Protein AF-A0A964Z426-F1 (afdb_monomer)

Nearest PDB structures (foldseek):
  6b5e-assembly1_A  TM=7.666E-01  e=1.751E-12  Mycobacterium tuberculosis H37Rv
  3pkq-assembly3_D  TM=7.538E-01  e=6.179E-13  Salmonella enterica subsp. enterica serovar Typhimurium
  6b5e-assembly2_G  TM=7.676E-01  e=3.437E-12  Mycobacterium tuberculosis H37Rv
  7x8j-assembly2_B  TM=6.490E-01  e=1.605E-13  Arabidopsis thaliana
  5xhw-assembly1_A  TM=7.199E-01  e=6.343E-12  Yersinia pseudotuberculosis

pLDDT: mean 91.58, std 8.34, range [58.75, 98.88]

Structure (mmCIF, N/CA/C/O backbone):
data_AF-A0A964Z426-F1
#
_entry.id   AF-A0A964Z426-F1
#
loop_
_atom_site.group_PDB
_atom_site.id
_atom_site.type_symbol
_atom_site.label_atom_id
_atom_site.label_alt_id
_atom_site.label_comp_id
_atom_site.label_asym_id
_atom_site.label_entity_id
_atom_site.label_seq_id
_atom_site.pdbx_PDB_ins_code
_atom_site.Cartn_x
_atom_site.Cartn_y
_atom_site.Cartn_z
_atom_site.occupancy
_atom_site.B_iso_or_equiv
_atom_site.auth_seq_id
_atom_site.auth_comp_id
_atom_site.auth_asym_id
_atom_site.auth_atom_id
_atom_site.pdbx_PDB_model_num
ATOM 1 N N . MET A 1 1 ? -14.767 14.464 8.144 1.00 96.12 1 MET A N 1
ATOM 2 C CA . MET A 1 1 ? -14.279 13.077 8.302 1.00 96.12 1 MET A CA 1
ATOM 3 C C . MET A 1 1 ? -12.974 13.060 9.081 1.00 96.12 1 MET A C 1
ATOM 5 O O . MET A 1 1 ? -12.079 13.854 8.793 1.00 96.12 1 MET A O 1
ATOM 9 N N . ASN A 1 2 ? -12.879 12.151 10.045 1.00 98.69 2 ASN A N 1
ATOM 10 C CA . ASN A 1 2 ? -11.693 11.886 10.853 1.00 98.69 2 ASN A CA 1
ATOM 11 C C . ASN A 1 2 ? -10.947 10.660 10.309 1.00 98.69 2 ASN A C 1
ATOM 13 O O . ASN A 1 2 ? -11.571 9.722 9.815 1.00 98.69 2 ASN A O 1
ATOM 17 N N . ILE A 1 3 ? -9.618 10.659 10.399 1.00 98.81 3 ILE A N 1
ATOM 18 C CA . ILE A 1 3 ? -8.760 9.570 9.919 1.00 98.81 3 ILE A CA 1
ATOM 19 C C . ILE A 1 3 ? -7.809 9.187 11.046 1.00 98.81 3 ILE A C 1
ATOM 21 O O . ILE A 1 3 ? -6.922 9.960 11.400 1.00 98.81 3 ILE A O 1
ATOM 25 N N . VAL A 1 4 ? -7.982 7.996 11.610 1.00 98.88 4 VAL A N 1
ATOM 26 C CA . VAL A 1 4 ? -7.145 7.487 12.699 1.00 98.88 4 VAL A CA 1
ATOM 27 C C . VAL A 1 4 ? -6.150 6.473 12.151 1.00 98.88 4 VAL A C 1
ATOM 29 O O . VAL A 1 4 ? -6.524 5.532 11.452 1.00 98.88 4 VAL A O 1
ATOM 32 N N . ILE A 1 5 ? -4.874 6.641 12.492 1.00 98.69 5 ILE A N 1
ATOM 33 C CA . ILE A 1 5 ? -3.813 5.705 12.104 1.00 98.69 5 ILE A CA 1
ATOM 34 C C . ILE A 1 5 ? -3.118 5.202 13.370 1.00 98.69 5 ILE A C 1
ATOM 36 O O . ILE A 1 5 ? -2.215 5.873 13.887 1.00 98.69 5 ILE A O 1
ATOM 40 N N . PRO A 1 6 ? -3.541 4.043 13.913 1.00 97.94 6 PRO A N 1
ATOM 41 C CA . PRO A 1 6 ? -2.888 3.454 15.064 1.00 97.94 6 PRO A CA 1
ATOM 42 C C . PRO A 1 6 ? -1.564 2.798 14.664 1.00 97.94 6 PRO A C 1
ATOM 44 O O . PRO A 1 6 ? -1.511 1.910 13.816 1.00 97.94 6 PRO A O 1
ATOM 47 N N . MET A 1 7 ? -0.478 3.226 15.305 1.00 96.56 7 MET A N 1
ATOM 48 C CA . MET A 1 7 ? 0.878 2.722 15.067 1.00 96.56 7 MET A CA 1
ATOM 49 C C . MET A 1 7 ? 1.670 2.512 16.365 1.00 96.56 7 MET A C 1
ATOM 51 O O . MET A 1 7 ? 2.898 2.485 16.345 1.00 96.56 7 MET A O 1
ATOM 55 N N . SER A 1 8 ? 0.974 2.344 17.494 1.00 94.06 8 SER A N 1
ATOM 56 C CA . SER A 1 8 ? 1.583 2.165 18.818 1.00 94.06 8 SER A CA 1
ATOM 57 C C . SER A 1 8 ? 2.061 0.730 19.114 1.00 94.06 8 SER A C 1
ATOM 59 O O . SER A 1 8 ? 2.676 0.463 20.151 1.00 94.06 8 SER A O 1
ATOM 61 N N . GLY A 1 9 ? 1.787 -0.212 18.205 1.00 90.19 9 GLY A N 1
ATOM 62 C CA . GLY A 1 9 ? 2.146 -1.620 18.357 1.00 90.19 9 GLY A CA 1
ATOM 63 C C . GLY A 1 9 ? 3.658 -1.876 18.357 1.00 90.19 9 GLY A C 1
ATOM 64 O O . GLY A 1 9 ? 4.445 -1.144 17.762 1.00 90.19 9 GLY A O 1
ATOM 65 N N . LEU A 1 10 ? 4.071 -2.983 18.980 1.00 86.69 10 LEU A N 1
ATOM 66 C CA . LEU A 1 10 ? 5.485 -3.323 19.198 1.00 86.69 10 LEU A CA 1
ATOM 67 C C . LEU A 1 10 ? 6.288 -3.646 17.927 1.00 86.69 10 LEU A C 1
ATOM 69 O O . LEU A 1 10 ? 7.512 -3.734 18.003 1.00 86.69 10 LEU A O 1
ATOM 73 N N . GLY A 1 11 ? 5.630 -3.890 16.788 1.00 88.12 11 GLY A N 1
ATOM 74 C CA . GLY A 1 11 ? 6.310 -4.305 15.557 1.00 88.12 11 GLY A CA 1
ATOM 75 C C . GLY A 1 11 ? 7.077 -5.624 15.711 1.00 88.12 11 GLY A C 1
ATOM 76 O O . GLY A 1 11 ? 8.139 -5.790 15.120 1.00 88.12 11 GLY A O 1
ATOM 77 N N . SER A 1 12 ? 6.561 -6.561 16.513 1.00 88.00 12 SER A N 1
ATOM 78 C CA . SER A 1 12 ? 7.270 -7.778 16.945 1.00 88.00 12 SER A CA 1
ATOM 79 C C . SER A 1 12 ? 7.865 -8.603 15.802 1.00 88.00 12 SER A C 1
ATOM 81 O O . SER A 1 12 ? 8.963 -9.126 15.940 1.00 88.00 12 SER A O 1
ATOM 83 N N . ARG A 1 13 ? 7.201 -8.671 14.642 1.00 91.00 13 ARG A N 1
ATOM 84 C CA . ARG A 1 13 ? 7.720 -9.374 13.454 1.00 91.00 13 ARG A CA 1
ATOM 85 C C . ARG A 1 13 ? 9.039 -8.786 12.935 1.00 91.00 13 ARG A C 1
ATOM 87 O O . ARG A 1 13 ? 9.887 -9.541 12.480 1.00 91.00 13 ARG A O 1
ATOM 94 N N . PHE A 1 14 ? 9.215 -7.468 13.026 1.00 93.50 14 PHE A N 1
ATOM 95 C CA . PHE A 1 14 ? 10.459 -6.784 12.666 1.00 93.50 14 PHE A CA 1
ATOM 96 C C . PHE A 1 14 ? 11.526 -6.954 13.748 1.00 93.50 14 PHE A C 1
ATOM 98 O O . PHE A 1 14 ? 12.655 -7.317 13.431 1.00 93.50 14 PHE A O 1
ATOM 105 N N . LYS A 1 15 ? 11.150 -6.808 15.025 1.00 91.81 15 LYS A N 1
ATOM 106 C CA . LYS A 1 15 ? 12.066 -7.046 16.154 1.00 91.81 15 LYS A CA 1
ATOM 107 C C . LYS A 1 15 ? 12.634 -8.465 16.154 1.00 91.81 15 LYS A C 1
ATOM 109 O O . LYS A 1 15 ? 13.835 -8.650 16.294 1.00 91.81 15 LYS A O 1
ATOM 114 N N . ASN A 1 16 ? 11.789 -9.467 15.909 1.00 91.81 16 ASN A N 1
ATOM 115 C CA . ASN A 1 16 ? 12.206 -10.869 15.815 1.00 91.81 16 ASN A CA 1
ATOM 116 C C . ASN A 1 16 ? 13.163 -11.132 14.639 1.00 91.81 16 ASN A C 1
ATOM 118 O O . ASN A 1 16 ? 13.892 -12.117 14.663 1.00 91.81 16 ASN A O 1
ATOM 122 N N . ALA A 1 17 ? 13.166 -10.262 13.626 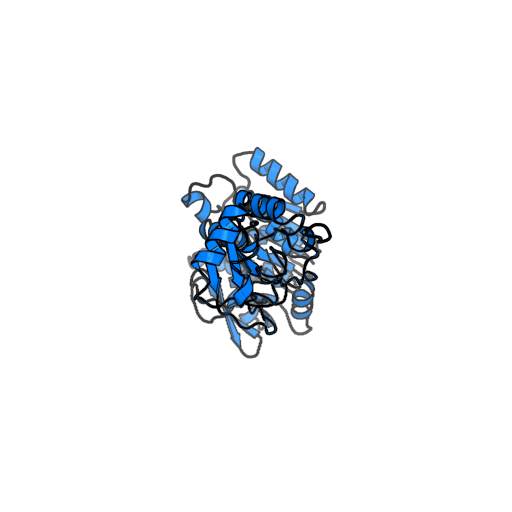1.00 91.69 17 ALA A N 1
ATOM 123 C CA . ALA A 1 17 ? 14.106 -10.290 12.509 1.00 91.69 17 ALA A CA 1
ATOM 124 C C . ALA A 1 17 ? 15.359 -9.419 12.749 1.00 91.69 17 ALA A C 1
ATOM 126 O O . ALA A 1 17 ? 16.150 -9.228 11.830 1.00 91.69 17 ALA A O 1
ATOM 127 N N . GLY A 1 18 ? 15.548 -8.883 13.962 1.00 93.06 18 GLY A N 1
ATOM 128 C CA . GLY A 1 18 ? 16.704 -8.060 14.336 1.00 93.06 18 GLY A CA 1
ATOM 129 C C . GLY A 1 18 ? 16.597 -6.582 13.948 1.00 93.06 18 GLY A C 1
ATOM 130 O O . GLY A 1 18 ? 17.601 -5.872 13.964 1.00 93.06 18 GLY A O 1
ATOM 131 N N . VAL A 1 19 ? 15.406 -6.098 13.580 1.00 92.88 19 VAL A N 1
ATOM 132 C CA . VAL A 1 19 ? 15.187 -4.684 13.245 1.00 92.88 19 VAL A CA 1
ATOM 133 C C . VAL A 1 19 ? 14.792 -3.907 14.502 1.00 92.88 19 VAL A C 1
ATOM 135 O O . VAL A 1 19 ? 13.664 -4.014 14.983 1.00 92.88 19 VAL A O 1
ATOM 138 N N . GLU A 1 20 ? 15.717 -3.086 15.001 1.00 92.06 20 GLU A N 1
ATOM 139 C CA . GLU A 1 20 ? 15.516 -2.225 16.183 1.00 92.06 20 GLU A CA 1
ATOM 140 C C . GLU A 1 20 ? 14.739 -0.936 15.876 1.00 92.06 20 GLU A C 1
ATOM 142 O O . GLU A 1 20 ? 14.164 -0.304 16.763 1.00 92.06 20 GLU A O 1
ATOM 147 N N . THR A 1 21 ? 14.714 -0.528 14.604 1.00 94.88 21 THR A N 1
ATOM 148 C CA . THR A 1 21 ? 14.015 0.690 14.184 1.00 94.88 21 THR A CA 1
ATOM 149 C C . THR A 1 21 ? 12.506 0.508 14.350 1.00 94.88 21 THR A C 1
ATOM 151 O O . THR A 1 21 ? 11.958 -0.489 13.867 1.00 94.88 21 THR A O 1
ATOM 154 N N . PRO A 1 22 ? 11.798 1.461 14.985 1.00 95.81 22 PRO A N 1
ATOM 155 C CA . PRO A 1 22 ? 10.352 1.411 15.078 1.00 95.81 22 PRO A CA 1
ATOM 156 C C . PRO A 1 22 ? 9.692 1.246 13.718 1.00 95.81 22 PRO A C 1
ATOM 158 O O . PRO A 1 22 ? 10.025 1.961 12.777 1.00 95.81 22 PRO A O 1
ATOM 161 N N . LYS A 1 23 ? 8.703 0.355 13.635 1.00 96.19 23 LYS A N 1
ATOM 162 C CA . LYS A 1 23 ? 7.994 0.025 12.393 1.00 96.19 23 LYS A CA 1
ATOM 163 C C . LYS A 1 23 ? 7.607 1.239 11.527 1.00 96.19 23 LYS A C 1
ATOM 165 O O . LYS A 1 23 ? 7.978 1.229 10.358 1.00 96.19 23 LYS A O 1
ATOM 170 N N . PRO A 1 24 ? 6.934 2.296 12.033 1.00 97.56 24 PRO A N 1
ATOM 171 C CA . PRO A 1 24 ? 6.578 3.441 11.187 1.00 97.56 24 PRO A CA 1
ATOM 172 C C . PRO A 1 24 ? 7.794 4.175 10.592 1.00 97.56 24 PRO A C 1
ATOM 174 O O . PRO A 1 24 ? 7.644 4.838 9.572 1.00 97.56 24 PRO A O 1
ATOM 177 N N . LEU A 1 25 ? 8.981 4.036 11.197 1.00 97.69 25 LEU A N 1
ATOM 178 C CA . LEU A 1 25 ? 10.256 4.629 10.778 1.00 97.69 25 LEU A CA 1
ATOM 179 C C . LEU A 1 25 ? 11.152 3.667 9.978 1.00 97.69 25 LEU A C 1
ATOM 181 O O . LEU A 1 25 ? 12.298 4.010 9.683 1.00 97.69 25 LEU A O 1
ATOM 185 N N . ILE A 1 26 ? 10.678 2.472 9.620 1.00 97.00 26 ILE A N 1
ATOM 186 C CA . ILE A 1 26 ? 11.414 1.603 8.695 1.00 97.00 26 ILE A CA 1
ATOM 187 C C . ILE A 1 26 ? 11.389 2.251 7.309 1.00 97.00 26 ILE A C 1
ATOM 189 O O . ILE A 1 26 ? 10.330 2.647 6.821 1.00 97.00 26 ILE A O 1
ATOM 193 N N . MET A 1 27 ? 12.564 2.372 6.694 1.00 95.50 27 MET A N 1
ATOM 194 C CA . MET A 1 27 ? 12.739 2.986 5.382 1.00 95.50 27 MET A CA 1
ATOM 195 C C . MET A 1 27 ? 12.673 1.926 4.282 1.00 95.50 27 MET A C 1
ATOM 197 O O . MET A 1 27 ? 13.400 0.934 4.323 1.00 95.50 27 MET A O 1
ATOM 201 N N . VAL A 1 28 ? 11.812 2.150 3.295 1.00 92.94 28 VAL A N 1
ATOM 202 C CA . VAL A 1 28 ? 11.614 1.295 2.123 1.00 92.94 28 VAL A CA 1
ATOM 203 C C . VAL A 1 28 ? 11.480 2.204 0.910 1.00 92.94 28 VAL A C 1
ATOM 205 O O . VAL A 1 28 ? 10.646 3.103 0.922 1.00 92.94 28 VAL A O 1
ATOM 208 N N . ASP A 1 29 ? 12.283 1.982 -0.133 1.00 89.56 29 ASP A N 1
ATOM 209 C CA . ASP A 1 29 ? 12.199 2.764 -1.379 1.00 89.56 29 ASP A CA 1
ATOM 210 C C . ASP A 1 29 ? 12.235 4.290 -1.128 1.00 89.56 29 ASP A C 1
ATOM 212 O O . ASP A 1 29 ? 11.354 5.052 -1.524 1.00 89.56 29 ASP A O 1
ATOM 216 N N . ASN A 1 30 ? 13.248 4.716 -0.360 1.00 92.31 30 ASN A N 1
ATOM 217 C CA . ASN A 1 30 ? 13.512 6.106 0.042 1.00 92.31 30 ASN A CA 1
ATOM 218 C C . ASN A 1 30 ? 12.394 6.810 0.835 1.00 92.31 30 ASN A C 1
ATOM 220 O O . ASN A 1 30 ? 12.427 8.031 0.981 1.00 92.31 30 ASN A O 1
ATOM 224 N N . GLN A 1 31 ? 11.424 6.069 1.372 1.00 95.69 31 GLN A N 1
ATOM 225 C CA . GLN A 1 31 ? 10.337 6.612 2.188 1.00 95.69 31 GLN A CA 1
ATOM 226 C C . GLN A 1 31 ? 10.106 5.755 3.432 1.00 95.69 31 GLN A C 1
ATOM 228 O O . GLN A 1 31 ? 10.331 4.544 3.429 1.00 95.69 31 GLN A O 1
ATOM 233 N N . TYR A 1 32 ? 9.650 6.369 4.51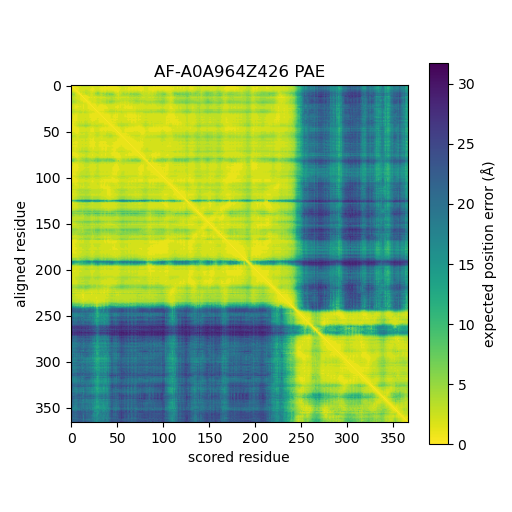8 1.00 97.94 32 TYR A N 1
ATOM 234 C CA . TYR A 1 32 ? 9.251 5.638 5.719 1.00 97.94 32 TYR A CA 1
ATOM 235 C C . TYR A 1 32 ? 7.913 4.908 5.504 1.00 97.94 32 TYR A C 1
ATOM 237 O O . TYR A 1 32 ? 7.059 5.381 4.753 1.00 97.94 32 TYR A O 1
ATOM 245 N N . LEU A 1 33 ? 7.677 3.780 6.186 1.00 97.69 33 LEU A N 1
ATOM 246 C CA . LEU A 1 33 ? 6.411 3.026 6.065 1.00 97.69 33 LEU A CA 1
ATOM 247 C C . LEU A 1 33 ? 5.164 3.893 6.308 1.00 97.69 33 LEU A C 1
ATOM 249 O O . LEU A 1 33 ? 4.163 3.765 5.595 1.00 97.69 33 LEU A O 1
ATOM 253 N N . ILE A 1 34 ? 5.238 4.817 7.273 1.00 98.19 34 ILE A N 1
ATOM 254 C CA . ILE A 1 34 ? 4.131 5.740 7.533 1.00 98.19 34 ILE A CA 1
ATOM 255 C C . ILE A 1 34 ? 3.883 6.701 6.365 1.00 98.19 34 ILE A C 1
ATOM 257 O O . ILE A 1 34 ? 2.733 7.018 6.068 1.00 98.19 34 ILE A O 1
ATOM 261 N N . GLU A 1 35 ? 4.932 7.131 5.664 1.00 98.31 35 GLU A N 1
ATOM 262 C CA . GLU A 1 35 ? 4.783 7.988 4.490 1.00 98.31 35 GLU A CA 1
ATOM 263 C C . GLU A 1 35 ? 4.090 7.247 3.351 1.00 98.31 35 GLU A C 1
ATOM 265 O O . GLU A 1 35 ? 3.157 7.800 2.773 1.00 98.31 35 GLU A O 1
ATOM 270 N N . HIS A 1 36 ? 4.488 5.997 3.075 1.00 97.50 36 HIS A N 1
ATOM 271 C CA . HIS A 1 36 ? 3.810 5.145 2.086 1.00 97.50 36 HIS A CA 1
ATOM 272 C C . HIS A 1 36 ? 2.314 5.055 2.378 1.00 97.50 36 HIS A C 1
ATOM 274 O O . HIS A 1 36 ? 1.492 5.299 1.495 1.00 97.50 36 HIS A O 1
ATOM 280 N N . SER A 1 37 ? 1.955 4.791 3.634 1.0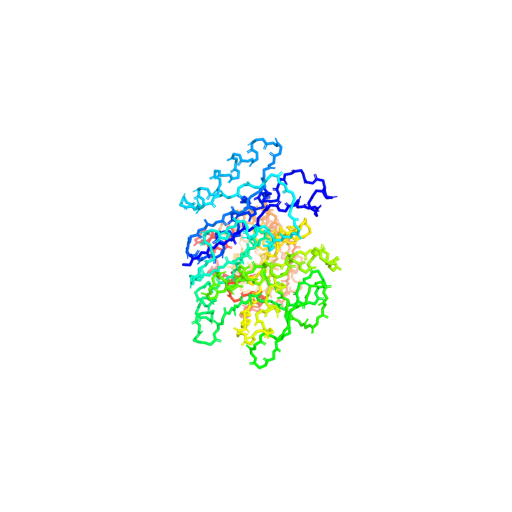0 97.31 37 SER A N 1
ATOM 281 C CA . SER A 1 37 ? 0.558 4.608 4.040 1.00 97.31 37 SER A CA 1
ATOM 282 C C . SER A 1 37 ? -0.258 5.896 3.943 1.00 97.31 37 SER A C 1
ATOM 284 O O . SER A 1 37 ? -1.357 5.889 3.394 1.00 97.31 37 SER A O 1
ATOM 286 N N . VAL A 1 38 ? 0.273 7.022 4.432 1.00 98.06 38 VAL A N 1
ATOM 287 C CA . VAL A 1 38 ? -0.448 8.306 4.421 1.00 98.06 38 VAL A CA 1
ATOM 288 C C . VAL A 1 38 ? -0.566 8.874 3.009 1.00 98.06 38 VAL A C 1
ATOM 290 O O . VAL A 1 38 ? -1.648 9.323 2.633 1.00 98.06 38 VAL A O 1
ATOM 293 N N . LYS A 1 39 ? 0.516 8.848 2.219 1.00 97.38 39 LYS A N 1
ATOM 294 C CA . LYS A 1 39 ? 0.520 9.394 0.852 1.00 97.38 39 LYS A CA 1
ATOM 295 C C . LYS A 1 39 ? -0.373 8.575 -0.078 1.00 97.38 39 LYS A C 1
ATOM 297 O O . LYS A 1 39 ? -1.087 9.156 -0.888 1.00 97.38 39 LYS A O 1
ATOM 302 N N . SER A 1 40 ? -0.369 7.248 0.058 1.00 97.25 40 SER A N 1
ATOM 303 C CA . SER A 1 40 ? -1.168 6.369 -0.805 1.00 97.25 40 SER A CA 1
ATOM 304 C C . SER A 1 40 ? -2.645 6.274 -0.430 1.00 97.25 40 SER A C 1
ATOM 306 O O . SER A 1 40 ? -3.453 5.867 -1.262 1.00 97.25 40 SER A O 1
ATOM 308 N N . LEU A 1 41 ? -3.026 6.690 0.785 1.00 97.94 41 LEU A N 1
ATOM 309 C CA . LEU A 1 41 ? -4.433 6.737 1.176 1.00 97.94 41 LEU A CA 1
ATOM 310 C C . LEU A 1 41 ? -5.243 7.647 0.245 1.00 97.94 41 LEU A C 1
ATOM 312 O O . LEU A 1 41 ? -6.343 7.271 -0.134 1.00 97.94 41 LEU A O 1
ATOM 316 N N . GLY A 1 42 ? -4.702 8.809 -0.142 1.00 96.81 42 GLY A N 1
ATOM 317 C CA . GLY A 1 42 ? -5.352 9.712 -1.101 1.00 96.81 42 GLY A CA 1
ATOM 318 C C . GLY A 1 42 ? -6.664 10.336 -0.608 1.00 96.81 42 GLY A C 1
ATOM 319 O O . GLY A 1 42 ? -7.503 10.708 -1.421 1.00 96.81 42 GLY A O 1
ATOM 320 N N . ILE A 1 43 ? -6.862 10.428 0.711 1.00 97.19 43 ILE A N 1
ATOM 321 C CA . ILE A 1 43 ? -8.085 10.955 1.329 1.00 97.19 43 ILE A CA 1
ATOM 322 C C . ILE A 1 43 ? -7.734 12.129 2.237 1.00 97.19 43 ILE A C 1
ATOM 324 O O . ILE A 1 43 ? -6.875 12.009 3.107 1.00 97.19 43 ILE A O 1
ATOM 328 N N . ASP A 1 44 ? -8.439 13.245 2.086 1.00 95.81 44 ASP A N 1
ATOM 329 C CA . ASP A 1 44 ? -8.320 14.382 2.995 1.00 95.81 44 ASP A CA 1
ATOM 330 C C . ASP A 1 44 ? -9.281 14.276 4.184 1.00 95.81 44 ASP A C 1
ATOM 332 O O . ASP A 1 44 ? -10.401 13.767 4.086 1.00 95.81 44 ASP A O 1
ATOM 336 N N . GLY A 1 45 ? -8.834 14.768 5.337 1.00 96.94 45 GLY A N 1
ATOM 337 C CA . GLY A 1 45 ? -9.588 14.722 6.583 1.00 96.94 45 GLY A CA 1
ATOM 338 C C . GLY A 1 45 ? -8.745 15.144 7.780 1.00 96.94 45 GLY A C 1
ATOM 339 O O . GLY A 1 45 ? -7.589 15.547 7.637 1.00 96.94 45 GLY A O 1
ATOM 340 N N . ASN A 1 46 ? -9.323 15.024 8.973 1.00 98.31 46 ASN A N 1
ATOM 341 C CA . ASN A 1 46 ? -8.629 15.317 10.224 1.00 98.31 46 ASN A CA 1
ATOM 342 C C . ASN A 1 46 ? -7.804 14.097 10.645 1.00 98.31 46 ASN A C 1
ATOM 344 O O . ASN A 1 46 ? -8.361 13.103 11.113 1.00 98.31 46 ASN A O 1
ATOM 348 N N . TYR A 1 47 ? -6.487 14.160 10.458 1.00 98.81 47 TYR A N 1
ATOM 349 C CA . TYR A 1 47 ? -5.592 13.051 10.788 1.00 98.81 47 TYR A CA 1
ATOM 350 C C . TYR A 1 47 ? -5.272 13.005 12.280 1.00 98.81 47 TYR A C 1
ATOM 352 O O . TYR A 1 47 ? -4.843 13.999 12.867 1.00 98.81 47 TYR A O 1
ATOM 360 N N . ILE A 1 48 ? -5.436 11.824 12.868 1.00 98.88 48 ILE A N 1
ATOM 361 C CA . ILE A 1 48 ? -5.147 11.524 14.266 1.00 98.88 48 ILE A CA 1
ATOM 362 C C . ILE A 1 48 ? -4.222 10.306 14.304 1.00 98.88 48 ILE A C 1
ATOM 364 O O . ILE A 1 48 ? -4.606 9.184 13.965 1.00 98.88 48 ILE A O 1
ATOM 368 N N . PHE A 1 49 ? -2.980 10.519 14.712 1.00 98.88 49 PHE A N 1
ATOM 369 C CA . PHE A 1 49 ? -1.970 9.475 14.811 1.00 98.88 49 PHE A CA 1
ATOM 370 C C . PHE A 1 49 ? -1.892 8.962 16.247 1.00 98.88 49 PHE A C 1
ATOM 372 O O . PHE A 1 49 ? -1.691 9.752 17.169 1.00 98.88 49 PHE A O 1
ATOM 379 N N . ILE A 1 50 ? -2.021 7.646 16.441 1.00 98.69 50 ILE A N 1
ATOM 380 C CA . ILE A 1 50 ? -1.786 7.022 17.751 1.00 98.69 50 ILE A CA 1
ATOM 381 C C . ILE A 1 50 ? -0.386 6.425 17.744 1.00 98.69 50 ILE A C 1
ATOM 383 O O . ILE A 1 50 ? -0.160 5.365 17.152 1.00 98.69 50 ILE A O 1
ATOM 387 N N . THR A 1 51 ? 0.564 7.123 18.357 1.00 98.06 51 THR A N 1
ATOM 388 C CA . THR A 1 51 ? 1.981 6.749 18.357 1.00 98.06 51 THR A CA 1
ATOM 389 C C . THR A 1 51 ? 2.370 6.065 19.662 1.00 98.06 51 THR A C 1
ATOM 391 O O . THR A 1 51 ? 1.657 6.125 20.663 1.00 98.06 51 THR A O 1
ATOM 394 N N . ARG A 1 52 ? 3.504 5.363 19.647 1.00 96.44 52 ARG A N 1
ATOM 395 C CA . ARG A 1 52 ? 4.141 4.841 20.858 1.00 96.44 52 ARG A CA 1
ATOM 396 C C . ARG A 1 52 ? 5.263 5.779 21.274 1.00 96.44 52 ARG A C 1
ATOM 398 O O . ARG A 1 52 ? 6.048 6.199 20.427 1.00 96.44 52 ARG A O 1
ATOM 405 N N . LYS A 1 53 ? 5.397 6.004 22.575 1.00 96.88 53 LYS A N 1
ATOM 406 C CA . LYS A 1 53 ? 6.580 6.594 23.185 1.00 96.88 53 LYS A CA 1
ATOM 407 C C . LYS A 1 53 ? 7.704 5.562 23.198 1.00 96.88 53 LYS A C 1
ATOM 409 O O . LYS A 1 53 ? 7.633 4.559 23.908 1.00 96.88 53 LYS A O 1
ATOM 414 N N . TYR A 1 54 ? 8.730 5.796 22.396 1.00 95.25 54 TYR A N 1
ATOM 415 C CA . TYR A 1 54 ? 9.943 4.984 22.378 1.00 95.25 54 TYR A CA 1
ATOM 416 C C . TYR A 1 54 ? 10.933 5.476 23.433 1.00 95.25 54 TYR A C 1
ATOM 418 O O . TYR A 1 54 ? 10.997 6.674 23.715 1.00 95.25 54 TYR A O 1
ATOM 426 N N . ASP A 1 55 ? 11.754 4.570 23.965 1.00 94.38 55 ASP A N 1
ATOM 427 C CA . ASP A 1 55 ? 12.813 4.936 24.913 1.00 94.38 55 ASP A CA 1
ATOM 428 C C . ASP A 1 55 ? 13.850 5.866 24.273 1.00 94.38 55 ASP A C 1
ATOM 430 O O . ASP A 1 55 ? 14.378 6.754 24.936 1.00 94.38 55 ASP A O 1
ATOM 434 N N . ASN A 1 56 ? 14.108 5.698 22.970 1.00 95.38 56 ASN A N 1
ATOM 435 C CA . ASN A 1 56 ? 14.971 6.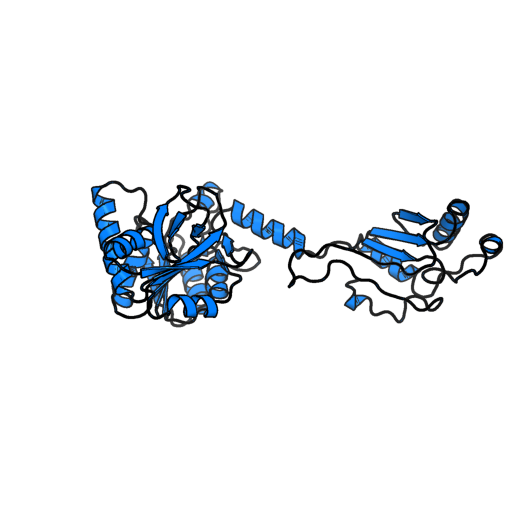587 22.202 1.00 95.38 56 ASN A CA 1
ATOM 436 C C . ASN A 1 56 ? 14.224 7.891 21.835 1.00 95.38 56 ASN A C 1
ATOM 438 O O . ASN A 1 56 ? 13.321 7.854 20.988 1.00 95.38 56 ASN A O 1
ATOM 442 N N . PRO A 1 57 ? 14.622 9.058 22.384 1.00 95.88 57 PRO A N 1
ATOM 443 C CA . PRO A 1 57 ? 13.973 10.336 22.094 1.00 95.88 57 PRO A CA 1
ATOM 444 C C . PRO A 1 57 ? 14.086 10.764 20.628 1.00 95.88 57 PRO A C 1
ATOM 446 O O . PRO A 1 57 ? 13.206 11.463 20.128 1.00 95.88 57 PRO A O 1
ATOM 449 N N . GLU A 1 58 ? 15.135 10.339 19.919 1.00 97.19 58 GLU A N 1
ATOM 450 C CA . GLU A 1 58 ? 15.324 10.676 18.508 1.00 97.19 58 GLU A CA 1
ATOM 451 C C . GLU A 1 58 ? 14.231 10.055 17.632 1.00 97.19 58 GLU A C 1
ATOM 453 O O . GLU A 1 58 ? 13.718 10.718 16.732 1.00 97.19 58 GLU A O 1
ATOM 458 N N . TYR A 1 59 ? 13.814 8.818 17.926 1.00 97.19 59 TYR A N 1
ATOM 459 C CA . TYR A 1 59 ? 12.708 8.180 17.212 1.00 97.19 59 TYR A CA 1
ATOM 460 C C . TYR A 1 59 ? 11.389 8.914 17.433 1.00 97.19 59 TYR A C 1
ATOM 462 O O . TYR A 1 59 ? 10.653 9.119 16.470 1.00 97.19 59 TYR A O 1
ATOM 470 N N . ASN A 1 60 ? 11.121 9.369 18.660 1.00 97.56 60 ASN A N 1
ATOM 471 C CA . ASN A 1 60 ? 9.930 10.170 18.949 1.00 97.56 60 ASN A CA 1
ATOM 472 C C . ASN A 1 60 ? 9.951 11.479 18.146 1.00 97.56 60 ASN A C 1
ATOM 474 O O . ASN A 1 60 ? 9.038 11.743 17.371 1.00 97.56 60 ASN A O 1
ATOM 478 N N . ASN A 1 61 ? 11.039 12.252 18.246 1.00 98.06 61 ASN A N 1
ATOM 479 C CA . ASN A 1 61 ? 11.169 13.541 17.560 1.00 98.06 61 ASN A CA 1
ATOM 480 C C . ASN A 1 61 ? 11.081 13.402 16.034 1.00 98.06 61 ASN A C 1
ATOM 482 O O . ASN A 1 61 ? 10.433 14.211 15.363 1.00 98.06 61 ASN A O 1
ATOM 486 N N . ARG A 1 62 ? 11.728 12.371 15.476 1.00 98.38 62 ARG A N 1
ATOM 487 C CA . ARG A 1 62 ? 11.713 12.088 14.039 1.00 98.38 62 ARG A CA 1
ATOM 488 C C . ARG A 1 62 ? 10.313 11.713 13.567 1.00 98.38 62 ARG A C 1
ATOM 490 O O . ARG A 1 62 ? 9.862 12.267 12.568 1.00 98.38 62 ARG A O 1
ATOM 497 N N . LEU A 1 63 ? 9.625 10.822 14.285 1.00 98.44 63 LEU A N 1
ATOM 498 C CA . LEU A 1 63 ? 8.259 10.430 13.948 1.00 98.44 63 LEU A CA 1
ATOM 499 C C . LEU A 1 63 ? 7.326 11.643 13.979 1.00 98.44 63 LEU A C 1
ATOM 501 O O . LEU A 1 63 ? 6.708 11.930 12.958 1.00 98.44 63 LEU A O 1
ATOM 505 N N . SER A 1 64 ? 7.301 12.415 15.068 1.00 98.44 64 SER A N 1
ATOM 506 C CA . SER A 1 64 ? 6.471 13.625 15.169 1.00 98.44 64 SER A CA 1
ATOM 507 C C . SER A 1 64 ? 6.749 14.623 14.037 1.00 98.44 64 SER A C 1
ATOM 509 O O . SER A 1 64 ? 5.818 15.180 13.454 1.00 98.44 64 SER A O 1
ATOM 511 N N . SER A 1 65 ? 8.020 14.807 13.661 1.00 98.50 65 SER A N 1
ATOM 512 C CA . SER A 1 65 ? 8.409 15.698 12.556 1.00 98.50 65 SER A CA 1
ATOM 513 C C . SER A 1 65 ? 7.889 15.207 11.201 1.00 98.50 65 SER A C 1
ATOM 515 O O . SER A 1 65 ? 7.364 16.000 10.415 1.00 98.50 65 SER A O 1
ATOM 517 N N . ILE A 1 66 ? 7.989 13.901 10.929 1.00 98.50 66 ILE A N 1
ATOM 518 C CA . ILE A 1 66 ? 7.451 13.282 9.708 1.00 98.50 66 ILE A CA 1
ATOM 519 C C . ILE A 1 66 ? 5.930 13.440 9.665 1.00 98.50 66 ILE A C 1
ATOM 521 O O . ILE A 1 66 ? 5.393 13.885 8.654 1.00 98.50 66 ILE A O 1
ATOM 525 N N . LEU A 1 67 ? 5.232 13.137 10.763 1.00 98.62 67 LEU A N 1
ATOM 526 C CA . LEU A 1 67 ? 3.773 13.241 10.843 1.00 98.62 67 LEU A CA 1
ATOM 527 C C . LEU A 1 67 ? 3.290 14.676 10.591 1.00 98.62 67 LEU A C 1
ATOM 529 O O . LEU A 1 67 ? 2.358 14.881 9.812 1.00 98.62 67 LEU A O 1
ATOM 533 N N . LYS A 1 68 ? 3.968 15.674 11.170 1.00 98.31 68 LYS A N 1
ATOM 534 C CA . LYS A 1 68 ? 3.678 17.095 10.928 1.00 98.31 68 LYS A CA 1
ATOM 535 C C . LYS A 1 68 ? 4.004 17.540 9.507 1.00 98.31 68 LYS A C 1
ATOM 537 O O . LYS A 1 68 ? 3.281 18.362 8.959 1.00 98.31 68 LYS A O 1
ATOM 542 N N . THR A 1 69 ? 5.037 16.977 8.890 1.00 98.31 69 THR A N 1
ATOM 543 C CA . THR A 1 69 ? 5.348 17.240 7.477 1.00 98.31 69 THR A CA 1
ATOM 544 C C . THR A 1 69 ? 4.274 16.657 6.557 1.00 98.31 69 THR A C 1
ATOM 546 O O . THR A 1 69 ? 3.847 17.316 5.614 1.00 98.31 69 THR A O 1
ATOM 549 N N . LEU A 1 70 ? 3.802 15.439 6.843 1.00 97.81 70 LEU A N 1
ATOM 550 C CA . LEU A 1 70 ? 2.753 14.774 6.067 1.00 97.81 70 LEU A CA 1
ATOM 551 C C . LEU A 1 70 ? 1.399 15.478 6.203 1.00 97.81 70 LEU A C 1
ATOM 553 O O . LEU A 1 70 ? 0.680 15.628 5.214 1.00 97.81 70 LEU A O 1
ATOM 557 N N . LYS A 1 71 ? 1.029 15.861 7.430 1.00 98.12 71 LYS A N 1
ATOM 558 C CA . LYS A 1 71 ? -0.251 16.493 7.772 1.00 98.12 71 LYS A CA 1
ATOM 559 C C . LYS A 1 71 ? -0.025 17.536 8.885 1.00 98.12 71 LYS A C 1
ATOM 561 O O . LYS A 1 71 ? -0.067 17.176 10.066 1.00 98.12 71 LYS A O 1
ATOM 566 N N . PRO A 1 72 ? 0.199 18.821 8.544 1.00 97.75 72 PRO A N 1
ATOM 567 C CA . PRO A 1 72 ? 0.536 19.877 9.512 1.00 97.75 72 PRO A CA 1
ATOM 568 C C . PRO A 1 72 ? -0.465 20.030 10.664 1.00 97.75 72 PRO A C 1
ATOM 570 O O . PRO A 1 72 ? -0.067 20.118 11.831 1.00 97.75 72 PRO A O 1
ATOM 573 N N . ASP A 1 73 ? -1.759 19.939 10.355 1.00 97.50 73 ASP A N 1
ATOM 574 C CA . ASP A 1 73 ? -2.856 20.105 11.319 1.00 97.50 73 ASP A CA 1
ATOM 575 C C . ASP A 1 73 ? -3.247 18.802 12.036 1.00 97.50 73 ASP A C 1
ATOM 577 O O . ASP A 1 73 ? -4.258 18.742 12.732 1.00 97.50 73 ASP A O 1
ATOM 581 N N . SER A 1 74 ? -2.451 17.739 11.882 1.00 98.38 74 SER A N 1
ATOM 582 C CA . SER A 1 74 ? -2.725 16.461 12.540 1.00 98.38 74 SER A CA 1
ATOM 583 C C . SER A 1 74 ? -2.605 16.530 14.061 1.00 98.38 74 SER A C 1
ATOM 585 O O . SER A 1 74 ? -1.834 17.317 14.629 1.00 98.38 74 SER A O 1
ATOM 587 N N . ILE A 1 75 ? -3.345 15.643 14.718 1.00 98.75 75 ILE A N 1
ATOM 588 C CA . ILE A 1 75 ? -3.259 15.375 16.150 1.00 98.75 75 ILE A CA 1
ATOM 589 C C . ILE A 1 75 ? -2.367 14.149 16.348 1.00 98.75 75 ILE A C 1
ATOM 591 O O . ILE A 1 75 ? -2.546 13.131 15.683 1.00 98.75 75 ILE A O 1
ATOM 595 N N . GLU A 1 76 ? -1.424 14.229 17.283 1.00 98.56 76 GLU A N 1
ATOM 596 C CA . GLU A 1 76 ? -0.620 13.088 17.719 1.00 98.56 76 GLU A CA 1
ATOM 597 C C . GLU A 1 76 ? -0.977 12.741 19.168 1.00 98.56 76 GLU A C 1
ATOM 599 O O . GLU A 1 76 ? -0.852 13.578 20.063 1.00 98.56 76 GLU A O 1
ATOM 604 N N . ILE A 1 77 ? -1.410 11.502 19.398 1.00 98.56 77 ILE A N 1
ATOM 605 C CA . ILE A 1 77 ? -1.663 10.940 20.726 1.00 98.56 77 ILE A CA 1
ATOM 606 C C . ILE A 1 77 ? -0.579 9.895 20.992 1.00 98.56 77 ILE A C 1
ATOM 608 O O . ILE A 1 77 ? -0.640 8.775 20.485 1.00 98.56 77 ILE A O 1
ATOM 612 N N . CYS A 1 78 ? 0.429 10.281 21.772 1.00 97.81 78 CYS A N 1
ATOM 613 C CA . CYS A 1 78 ? 1.577 9.436 22.092 1.00 97.81 78 CYS A CA 1
ATOM 614 C C . CYS A 1 78 ? 1.313 8.611 23.360 1.00 97.81 78 CYS A C 1
ATOM 616 O O . CYS A 1 78 ? 1.096 9.168 24.437 1.00 97.81 78 CYS A O 1
ATOM 618 N N . LEU A 1 79 ? 1.322 7.284 23.224 1.00 97.19 79 LEU A N 1
ATOM 619 C CA . LEU A 1 79 ? 1.035 6.327 24.293 1.00 97.19 79 LEU A CA 1
ATOM 620 C C . LEU A 1 79 ? 2.323 5.737 24.871 1.00 97.19 79 LEU A C 1
ATOM 622 O O . LEU A 1 79 ? 3.223 5.340 24.135 1.00 97.19 79 LEU A O 1
ATOM 626 N N . ASP A 1 80 ? 2.397 5.621 26.191 1.00 94.56 80 ASP A N 1
ATOM 627 C CA . ASP A 1 80 ? 3.568 5.154 26.946 1.00 94.56 80 ASP A CA 1
ATOM 628 C C . ASP A 1 80 ? 3.399 3.765 27.586 1.00 94.56 80 ASP A C 1
ATOM 630 O O . ASP A 1 80 ? 4.235 3.329 28.373 1.00 94.56 80 ASP A O 1
ATOM 634 N N . HIS A 1 81 ? 2.333 3.056 27.230 1.00 91.19 81 HIS A N 1
ATOM 635 C CA . HIS A 1 81 ? 1.995 1.722 27.721 1.00 91.19 81 HIS A CA 1
ATOM 636 C C . HIS A 1 81 ? 1.653 0.793 26.552 1.00 91.19 81 HIS A C 1
ATOM 638 O O . HIS A 1 81 ? 1.540 1.233 25.408 1.00 91.19 81 HIS A O 1
ATOM 644 N N . ASP A 1 82 ? 1.511 -0.501 26.828 1.00 88.00 82 ASP A N 1
ATOM 645 C CA . ASP A 1 82 ? 1.053 -1.476 25.839 1.00 88.00 82 ASP A CA 1
ATOM 646 C C . ASP A 1 82 ? -0.475 -1.463 25.714 1.00 88.00 82 ASP A C 1
ATOM 648 O O . ASP A 1 82 ? -1.189 -1.279 26.699 1.00 88.00 82 ASP A O 1
ATOM 652 N N . GLN A 1 83 ? -0.964 -1.678 24.493 1.00 90.25 83 GLN A N 1
ATOM 653 C CA . GLN A 1 83 ? -2.387 -1.800 24.176 1.00 90.25 83 GLN A CA 1
ATOM 654 C C . GLN A 1 83 ? -2.745 -3.260 23.911 1.00 90.25 83 GLN A C 1
ATOM 656 O O . GLN A 1 83 ? -1.907 -4.056 23.481 1.00 90.25 83 GLN A O 1
ATOM 661 N N . TYR A 1 84 ? -4.020 -3.594 24.073 1.00 91.19 84 TYR A N 1
ATOM 662 C CA . TYR A 1 84 ? -4.540 -4.934 23.786 1.00 91.19 84 TYR A CA 1
ATOM 663 C C . TYR A 1 84 ? -4.777 -5.197 22.292 1.00 91.19 84 TYR A C 1
ATOM 665 O O . TYR A 1 84 ? -5.242 -6.271 21.923 1.00 91.19 84 TYR A O 1
ATOM 673 N N . GLY A 1 85 ? -4.498 -4.222 21.427 1.00 92.81 85 GLY A N 1
ATOM 674 C CA . GLY A 1 85 ? -4.637 -4.323 19.977 1.00 92.81 85 GLY A CA 1
ATOM 675 C C . GLY A 1 85 ? -4.906 -2.967 19.327 1.00 92.81 85 GLY A C 1
ATOM 676 O O . GLY A 1 85 ? -5.025 -1.942 20.002 1.00 92.81 85 GLY A O 1
ATOM 677 N N . ALA A 1 86 ? -5.032 -2.955 18.001 1.00 94.75 86 ALA A N 1
ATOM 678 C CA . ALA A 1 86 ? -5.244 -1.724 17.238 1.00 94.75 86 ALA A CA 1
ATOM 679 C C . ALA A 1 86 ? -6.575 -1.016 17.567 1.00 94.75 86 ALA A C 1
ATOM 681 O O . ALA A 1 86 ? -6.625 0.213 17.531 1.00 94.75 86 ALA A O 1
ATOM 682 N N . ALA A 1 87 ? -7.632 -1.755 17.929 1.00 96.81 87 ALA A N 1
ATOM 683 C CA . ALA A 1 87 ? -8.905 -1.153 18.343 1.00 96.81 87 ALA A CA 1
ATOM 684 C C . ALA A 1 87 ? -8.811 -0.442 19.695 1.00 96.81 87 ALA A C 1
ATOM 686 O O . ALA A 1 87 ? -9.369 0.641 19.856 1.00 96.81 87 ALA A O 1
ATOM 687 N N . ASP A 1 88 ? -8.061 -1.017 20.635 1.00 96.31 88 ASP A N 1
ATOM 688 C CA . ASP A 1 88 ? -7.766 -0.388 21.923 1.00 96.31 88 ASP A CA 1
ATOM 689 C C . ASP A 1 88 ? -6.926 0.884 21.728 1.00 96.31 88 ASP A C 1
ATOM 691 O O . ASP A 1 88 ? -7.276 1.945 22.233 1.00 96.31 88 ASP A O 1
ATOM 695 N N . ALA A 1 89 ? -5.900 0.827 20.870 1.00 97.38 89 ALA A N 1
ATOM 696 C CA . ALA A 1 89 ? -5.113 2.005 20.505 1.00 97.38 89 ALA A CA 1
ATOM 697 C C . ALA A 1 89 ? -5.981 3.126 19.901 1.00 97.38 89 ALA A C 1
ATOM 699 O O . ALA A 1 89 ? -5.906 4.275 20.333 1.00 97.38 89 ALA A O 1
ATOM 700 N N . ALA A 1 90 ? -6.849 2.805 18.938 1.00 98.38 90 ALA A N 1
ATOM 701 C CA . ALA A 1 90 ? -7.724 3.790 18.304 1.00 98.38 90 ALA A CA 1
ATOM 702 C C . ALA A 1 90 ? -8.767 4.398 19.267 1.00 98.38 90 ALA A C 1
ATOM 704 O O . ALA A 1 90 ? -9.159 5.551 19.082 1.00 98.38 90 ALA A O 1
ATOM 705 N N . LEU A 1 91 ? -9.170 3.698 20.337 1.00 98.25 91 LEU A N 1
ATOM 706 C CA . LEU A 1 91 ? -10.052 4.252 21.376 1.00 98.25 91 LEU A CA 1
ATOM 707 C C . LEU A 1 91 ? -9.433 5.426 22.149 1.00 98.25 91 LEU A C 1
ATOM 709 O O . LEU A 1 91 ? -10.176 6.217 22.733 1.00 98.25 91 LEU A O 1
ATOM 713 N N . HIS A 1 92 ? -8.109 5.604 22.129 1.00 98.38 92 HIS A N 1
ATOM 714 C CA . HIS A 1 92 ? -7.483 6.794 22.713 1.00 98.38 92 HIS A CA 1
ATOM 715 C C . HIS A 1 92 ? -7.832 8.087 21.959 1.00 98.38 92 HIS A C 1
ATOM 717 O O . HIS A 1 92 ? -7.738 9.163 22.541 1.00 98.38 92 HIS A O 1
ATOM 723 N N . ALA A 1 93 ? -8.313 8.000 20.714 1.00 98.50 93 ALA A N 1
ATOM 724 C CA . ALA A 1 93 ? -8.843 9.143 19.971 1.00 98.50 93 ALA A CA 1
ATOM 725 C C . ALA A 1 93 ? -10.326 9.438 20.248 1.00 98.50 93 ALA A C 1
ATOM 727 O O . ALA A 1 93 ? -10.874 10.330 19.603 1.00 98.50 93 ALA A O 1
ATOM 728 N N . LYS A 1 94 ? -10.998 8.722 21.169 1.00 98.44 94 LYS A N 1
ATOM 729 C CA . LYS A 1 94 ? -12.458 8.830 21.390 1.00 98.44 94 LYS A CA 1
ATOM 730 C C . LYS A 1 94 ? -12.956 10.272 21.540 1.00 98.44 94 LYS A C 1
ATOM 732 O O . LYS A 1 94 ? -14.011 10.587 21.013 1.00 98.44 94 LYS A O 1
ATOM 737 N N . ASP A 1 95 ? -12.190 11.154 22.180 1.00 98.38 95 ASP A N 1
ATOM 738 C CA . ASP A 1 95 ? -12.613 12.540 22.423 1.00 98.38 95 ASP A CA 1
ATOM 739 C C . ASP A 1 95 ? -12.725 13.353 21.114 1.00 98.38 95 ASP A C 1
ATOM 741 O O . ASP A 1 95 ? -13.389 14.386 21.074 1.00 98.38 95 ASP A O 1
ATOM 745 N N . TYR A 1 96 ? -12.131 12.856 20.024 1.00 98.56 96 TYR A N 1
ATOM 746 C CA . TYR A 1 96 ? -12.194 13.427 18.677 1.00 98.56 96 TYR A CA 1
ATOM 747 C C . TYR A 1 96 ? -13.137 12.670 17.731 1.00 98.56 96 TYR A C 1
ATOM 749 O O . TYR A 1 96 ? -13.555 13.231 16.717 1.00 98.56 96 TYR A O 1
ATOM 757 N N . ILE A 1 97 ? -13.454 11.402 18.021 1.00 98.62 97 ILE A N 1
ATOM 758 C CA . ILE A 1 97 ? -14.166 10.507 17.089 1.00 98.62 97 ILE A CA 1
ATOM 759 C C . ILE A 1 97 ? -15.478 9.930 17.639 1.00 98.62 97 ILE A C 1
ATOM 761 O O . ILE A 1 97 ? -16.206 9.308 16.879 1.00 98.62 97 ILE A O 1
ATOM 765 N N . ASP A 1 98 ? -15.820 10.110 18.919 1.00 98.69 98 ASP A N 1
ATOM 766 C CA . ASP A 1 98 ? -17.108 9.679 19.499 1.00 98.69 98 ASP A CA 1
ATOM 767 C C . ASP A 1 98 ? -18.220 10.680 19.124 1.00 98.69 98 ASP A C 1
ATOM 769 O O . ASP A 1 98 ? -18.740 11.424 19.955 1.00 98.69 98 ASP A O 1
ATOM 773 N N . ASN A 1 99 ? -18.507 10.779 17.825 1.00 98.38 99 ASN A N 1
ATOM 774 C CA . ASN A 1 99 ? -19.456 11.717 17.228 1.00 98.38 99 ASN A CA 1
ATOM 775 C C . ASN A 1 99 ? -20.081 11.145 15.941 1.00 98.38 99 ASN A C 1
ATOM 777 O O . ASN A 1 99 ? -19.788 10.027 15.520 1.00 98.38 99 ASN A O 1
ATOM 781 N N . GLU A 1 100 ? -20.976 11.917 15.329 1.00 98.25 100 GLU A N 1
ATOM 782 C CA . GLU A 1 100 ? -21.716 11.537 14.118 1.00 98.25 100 GLU A CA 1
ATOM 783 C C . GLU A 1 100 ? -20.921 11.771 12.818 1.00 98.25 100 GLU A C 1
ATOM 785 O O . GLU A 1 100 ? -21.454 11.552 11.733 1.00 98.25 100 GLU A O 1
ATOM 790 N N . GLU A 1 101 ? -19.664 12.222 12.907 1.00 98.38 101 GLU A N 1
ATOM 791 C CA . GLU A 1 101 ? -18.813 12.434 11.736 1.00 98.38 101 GLU A CA 1
ATOM 792 C C . GLU A 1 101 ? -18.265 11.110 11.202 1.00 98.38 101 GLU A C 1
ATOM 794 O O . GLU A 1 101 ? -18.006 10.164 11.951 1.00 98.38 101 GLU A O 1
ATOM 799 N N . GLU A 1 102 ? -18.008 11.075 9.896 1.00 98.38 102 GLU A N 1
ATOM 800 C CA . GLU A 1 102 ? -17.372 9.932 9.244 1.00 98.38 102 GLU A CA 1
ATOM 801 C C . GLU A 1 102 ? -15.985 9.651 9.824 1.00 98.38 102 GLU A C 1
ATOM 803 O O . GLU A 1 102 ? -15.221 10.577 10.133 1.00 98.38 102 GLU A O 1
ATOM 808 N N . LEU A 1 103 ? -15.629 8.371 9.886 1.00 98.88 103 LEU A N 1
ATOM 809 C CA . LEU A 1 103 ? -14.362 7.896 10.420 1.00 98.88 103 LEU A CA 1
ATOM 810 C C . LEU A 1 103 ? -13.732 6.873 9.478 1.00 98.88 103 LEU A C 1
ATOM 812 O O . LEU A 1 103 ? -14.372 5.894 9.105 1.00 98.88 103 LEU A O 1
ATOM 816 N N . ILE A 1 104 ? -12.450 7.058 9.178 1.00 98.75 104 ILE A N 1
ATOM 817 C CA . ILE A 1 104 ? -11.593 6.017 8.612 1.00 98.75 104 ILE A CA 1
ATOM 818 C C . ILE A 1 104 ? -10.555 5.613 9.650 1.00 98.75 104 ILE A C 1
ATOM 820 O O . ILE A 1 104 ? -9.937 6.469 10.281 1.00 98.75 104 ILE A O 1
ATOM 824 N N . ILE A 1 105 ? -10.325 4.311 9.794 1.00 98.81 105 ILE A N 1
ATOM 825 C CA . ILE A 1 105 ? -9.170 3.774 10.513 1.00 98.81 105 ILE A CA 1
ATOM 826 C C . ILE A 1 105 ? -8.332 2.970 9.528 1.00 98.81 105 ILE A C 1
ATOM 828 O O . ILE A 1 105 ? -8.853 2.081 8.850 1.00 98.81 105 ILE A O 1
ATOM 832 N N . THR A 1 106 ? -7.039 3.285 9.438 1.00 98.06 106 THR A N 1
ATOM 833 C CA . THR A 1 106 ? -6.125 2.621 8.502 1.00 98.06 106 THR A CA 1
ATOM 834 C C . THR A 1 106 ? -4.772 2.294 9.122 1.00 98.06 106 THR A C 1
ATOM 836 O O . THR A 1 106 ? -4.330 2.954 10.060 1.00 98.06 106 THR A O 1
ATOM 839 N N . ASN A 1 107 ? -4.098 1.278 8.586 1.00 95.06 107 ASN A N 1
ATOM 840 C CA . ASN A 1 107 ? -2.783 0.853 9.062 1.00 95.06 107 ASN A CA 1
ATOM 841 C C . ASN A 1 107 ? -1.646 1.784 8.593 1.00 95.06 107 ASN A C 1
ATOM 843 O O . ASN A 1 107 ? -1.809 2.572 7.661 1.00 95.06 107 ASN A O 1
ATOM 847 N N . CYS A 1 108 ? -0.476 1.656 9.231 1.00 95.50 108 CYS A N 1
ATOM 848 C CA . CYS A 1 108 ? 0.745 2.420 8.937 1.00 95.50 108 CYS A CA 1
ATOM 849 C C . CYS A 1 108 ? 1.783 1.675 8.076 1.00 95.50 108 CYS A C 1
ATOM 851 O O . CYS A 1 108 ? 2.928 2.117 7.984 1.00 95.50 108 CYS A O 1
ATOM 853 N N . ASP A 1 109 ? 1.421 0.531 7.497 1.00 94.75 109 ASP A N 1
ATOM 854 C CA . ASP A 1 109 ? 2.340 -0.412 6.853 1.00 94.75 109 ASP A CA 1
ATOM 855 C C . ASP A 1 109 ? 1.830 -0.962 5.522 1.00 94.75 109 ASP A C 1
ATOM 857 O O . ASP A 1 109 ? 2.006 -2.143 5.210 1.00 94.75 109 ASP A O 1
ATOM 861 N N . GLN A 1 110 ? 1.188 -0.113 4.732 1.00 95.19 110 GLN A N 1
ATOM 862 C CA . GLN A 1 110 ? 0.635 -0.504 3.446 1.00 95.19 110 GLN A CA 1
ATOM 863 C C . GLN A 1 110 ? 0.891 0.546 2.374 1.00 95.19 110 GLN A C 1
ATOM 865 O O . GLN A 1 110 ? 1.068 1.729 2.658 1.00 95.19 110 GLN A O 1
ATOM 870 N N . LEU A 1 111 ? 0.873 0.093 1.128 1.00 94.94 111 LEU A N 1
ATOM 871 C CA . LEU A 1 111 ? 0.875 0.941 -0.051 1.00 94.94 111 LEU A CA 1
ATOM 872 C C . LEU A 1 111 ? -0.372 0.617 -0.879 1.00 94.94 111 LEU A C 1
ATOM 874 O O . LEU A 1 111 ? -0.586 -0.533 -1.276 1.00 94.94 111 LEU A O 1
ATOM 878 N N . LEU A 1 112 ? -1.196 1.636 -1.114 1.00 95.69 112 LEU A N 1
ATOM 879 C CA . LEU A 1 112 ? -2.439 1.532 -1.874 1.00 95.69 112 LEU A CA 1
ATOM 880 C C . LEU A 1 112 ? -2.262 2.103 -3.287 1.00 95.69 112 LEU A C 1
ATOM 882 O O . LEU A 1 112 ? -1.713 3.184 -3.486 1.00 95.69 112 LEU A O 1
ATOM 886 N N . LYS A 1 113 ? -2.733 1.365 -4.287 1.00 92.94 113 LYS A N 1
ATOM 887 C CA . LYS A 1 113 ? -2.796 1.776 -5.696 1.00 92.94 113 LYS A CA 1
ATOM 888 C C . LYS A 1 113 ? -4.253 1.691 -6.135 1.00 92.94 113 LYS A C 1
ATOM 890 O O . LYS A 1 113 ? -4.682 0.704 -6.725 1.00 92.94 113 LYS A O 1
ATOM 895 N N . TRP A 1 114 ? -5.023 2.694 -5.742 1.00 94.12 114 TRP A N 1
ATOM 896 C CA . TRP A 1 114 ? -6.481 2.668 -5.787 1.00 94.12 114 TRP A CA 1
ATOM 897 C C . TRP A 1 114 ? -7.065 4.044 -6.100 1.00 94.12 114 TRP A C 1
ATOM 899 O O . TRP A 1 114 ? -6.380 5.056 -5.947 1.00 94.12 114 TRP A O 1
ATOM 909 N N . ASP A 1 115 ? -8.336 4.067 -6.500 1.00 93.69 115 ASP A N 1
ATOM 910 C CA . ASP A 1 115 ? -9.133 5.288 -6.537 1.00 93.69 115 ASP A CA 1
ATOM 911 C C . ASP A 1 115 ? -9.817 5.485 -5.174 1.00 93.69 115 ASP A C 1
ATOM 913 O O . ASP A 1 115 ? -10.811 4.841 -4.829 1.00 93.69 115 ASP A O 1
ATOM 917 N N . ALA A 1 116 ? -9.258 6.390 -4.374 1.00 96.25 116 ALA A N 1
ATOM 918 C CA . ALA A 1 116 ? -9.803 6.737 -3.068 1.00 96.25 116 ALA A CA 1
ATOM 919 C C . ALA A 1 116 ? -11.222 7.330 -3.154 1.00 96.25 116 ALA A C 1
ATOM 921 O O . ALA A 1 116 ? -12.033 7.146 -2.241 1.00 96.25 116 ALA A O 1
ATOM 922 N N . GLN A 1 117 ? -11.552 8.022 -4.249 1.00 95.94 117 GLN A N 1
ATOM 923 C CA . GLN A 1 117 ? -12.871 8.609 -4.446 1.00 95.94 117 GLN A CA 1
ATOM 924 C C . GLN A 1 117 ? -13.911 7.528 -4.750 1.00 95.94 117 GLN A C 1
ATOM 926 O O . GLN A 1 117 ? -15.038 7.620 -4.259 1.00 95.94 117 GLN A O 1
ATOM 931 N N . GLU A 1 118 ? -13.538 6.482 -5.489 1.00 95.69 118 GLU A N 1
ATOM 932 C CA . GLU A 1 118 ? -14.389 5.307 -5.707 1.00 95.69 118 GLU A CA 1
ATOM 933 C C . GLU A 1 118 ? -14.771 4.645 -4.373 1.00 95.69 118 GLU A C 1
ATOM 935 O O . GLU A 1 118 ? -15.957 4.424 -4.099 1.00 95.69 118 GLU A O 1
ATOM 940 N N . PHE A 1 119 ? -13.788 4.423 -3.495 1.00 96.56 119 PHE A N 1
ATOM 941 C CA . PHE A 1 119 ? -14.034 3.901 -2.150 1.00 96.56 119 PHE A CA 1
ATOM 942 C C . PHE A 1 119 ? -14.987 4.782 -1.340 1.00 96.56 119 PHE A C 1
ATOM 944 O O . PHE A 1 119 ? -15.940 4.272 -0.741 1.00 96.56 119 PHE A O 1
ATOM 951 N N . LEU A 1 120 ? -14.767 6.100 -1.325 1.00 97.06 120 LEU A N 1
ATOM 952 C CA . LEU A 1 120 ? -15.634 7.030 -0.598 1.00 97.06 120 LEU A CA 1
ATOM 953 C C . LEU A 1 120 ? -17.056 7.054 -1.163 1.00 97.06 120 LEU A C 1
ATOM 955 O O . LEU A 1 120 ? -18.011 7.099 -0.388 1.00 97.06 120 LEU A O 1
ATOM 959 N N . ASN A 1 121 ? -17.219 6.985 -2.484 1.00 95.56 121 ASN A N 1
ATOM 960 C CA . ASN A 1 121 ? -18.532 6.965 -3.131 1.00 95.56 121 ASN A CA 1
ATOM 961 C C . ASN A 1 121 ? -19.344 5.729 -2.719 1.00 95.56 121 ASN A C 1
ATOM 963 O O . ASN A 1 121 ? -20.521 5.849 -2.372 1.00 95.56 121 ASN A O 1
ATOM 967 N N . ILE A 1 122 ? -18.710 4.554 -2.694 1.00 93.19 122 ILE A N 1
ATOM 968 C CA . ILE A 1 122 ? -19.340 3.308 -2.231 1.00 93.19 122 ILE A CA 1
ATOM 969 C C . ILE A 1 122 ? -19.692 3.411 -0.742 1.00 93.19 122 ILE A C 1
ATOM 971 O O . ILE A 1 122 ? -20.826 3.129 -0.342 1.00 93.19 122 ILE A O 1
ATOM 975 N N . SER A 1 123 ? -18.745 3.886 0.066 1.00 96.00 123 SER A N 1
ATOM 976 C CA . SER A 1 123 ? -18.873 3.989 1.525 1.00 96.00 123 SER A CA 1
ATOM 977 C C . SER A 1 123 ? -19.957 4.979 1.966 1.00 96.00 123 SER A C 1
ATOM 979 O O . SER A 1 123 ? -20.626 4.766 2.977 1.00 96.00 123 SER A O 1
ATOM 981 N N . ARG A 1 124 ? -20.193 6.027 1.168 1.00 95.94 124 ARG A N 1
ATOM 982 C CA . ARG A 1 124 ? -21.215 7.057 1.410 1.00 95.94 124 ARG A CA 1
ATOM 983 C C . ARG A 1 124 ? -22.592 6.729 0.838 1.00 95.94 124 ARG A C 1
ATOM 985 O O . ARG A 1 124 ? -23.540 7.471 1.107 1.00 95.94 124 ARG A O 1
ATOM 992 N N . SER A 1 125 ? -22.748 5.622 0.109 1.00 91.19 125 SER A N 1
ATOM 993 C CA . SER A 1 125 ? -24.047 5.194 -0.433 1.00 91.19 125 SER A CA 1
ATOM 994 C C . SER A 1 125 ? -25.127 5.140 0.660 1.00 91.19 125 SER A C 1
ATOM 996 O O . SER A 1 125 ? -24.841 4.782 1.798 1.00 91.19 125 SER A O 1
ATOM 998 N N . GLY A 1 126 ? -26.374 5.525 0.364 1.00 82.38 126 GLY A N 1
ATOM 999 C CA . GLY A 1 126 ? -27.406 5.799 1.387 1.00 82.38 126 GLY A CA 1
ATOM 1000 C C . GLY A 1 126 ? -27.802 4.637 2.315 1.00 82.38 126 GLY A C 1
ATOM 1001 O O . GLY A 1 126 ? -28.560 4.850 3.252 1.00 82.38 126 GLY A O 1
ATOM 1002 N N . TYR A 1 127 ? -27.298 3.426 2.075 1.00 89.06 127 TYR A N 1
ATOM 1003 C CA . TYR A 1 127 ? -27.574 2.212 2.845 1.00 89.06 127 TYR A CA 1
ATOM 1004 C C . TYR A 1 127 ? -26.320 1.617 3.510 1.00 89.06 127 TYR A C 1
ATOM 1006 O O . TYR A 1 127 ? -26.360 0.460 3.919 1.00 89.06 127 TYR A O 1
ATOM 1014 N N . CYS A 1 128 ? -25.200 2.345 3.563 1.00 96.50 128 CYS A N 1
ATOM 1015 C CA . CYS A 1 128 ? -23.914 1.863 4.077 1.00 96.50 128 CYS A CA 1
ATOM 1016 C C . CYS A 1 128 ? -23.577 2.487 5.437 1.00 96.50 128 CYS A C 1
ATOM 1018 O O . CYS A 1 128 ? -23.219 3.657 5.493 1.00 96.50 128 CYS A O 1
ATOM 1020 N N . ASP A 1 129 ? -23.629 1.731 6.528 1.00 98.25 129 ASP A N 1
ATOM 1021 C CA . ASP A 1 129 ? -23.248 2.227 7.860 1.00 98.25 129 ASP A CA 1
ATOM 1022 C C . ASP A 1 129 ? -21.740 2.086 8.133 1.00 98.25 129 ASP A C 1
ATOM 1024 O O . ASP A 1 129 ? -21.162 2.818 8.937 1.00 98.25 129 ASP A O 1
ATOM 1028 N N . GLY A 1 130 ? -21.076 1.186 7.410 1.00 98.06 130 GLY A N 1
ATOM 1029 C CA . GLY A 1 130 ? -19.627 1.042 7.414 1.00 98.06 130 GLY A CA 1
ATOM 1030 C C . GLY A 1 130 ? -19.145 0.246 6.209 1.00 98.06 130 GLY A C 1
ATOM 1031 O O . GLY A 1 130 ? -19.920 -0.464 5.569 1.00 98.06 130 GLY A O 1
ATOM 1032 N N . SER A 1 131 ? -17.863 0.348 5.889 1.00 97.75 131 SER A N 1
ATOM 1033 C CA . SER A 1 131 ? -17.279 -0.407 4.786 1.00 97.75 131 SER A CA 1
ATOM 1034 C C . SER A 1 131 ? -15.860 -0.859 5.092 1.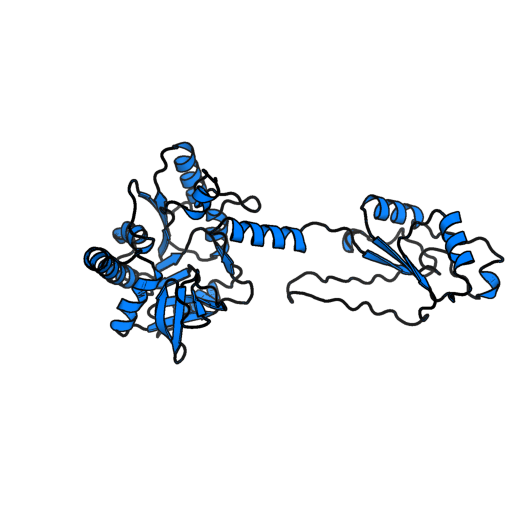00 97.75 131 SER A C 1
ATOM 1036 O O . SER A 1 131 ? -15.160 -0.268 5.915 1.00 97.75 131 SER A O 1
ATOM 1038 N N . VAL A 1 132 ? -15.444 -1.943 4.443 1.00 97.50 132 VAL A N 1
ATOM 1039 C CA . VAL A 1 132 ? -14.109 -2.517 4.619 1.00 97.50 132 VAL A CA 1
ATOM 1040 C C . VAL A 1 132 ? -13.500 -2.798 3.258 1.00 97.50 132 VAL A C 1
ATOM 1042 O O . VAL A 1 132 ? -14.127 -3.451 2.420 1.00 97.50 132 VAL A O 1
ATOM 1045 N N . ALA A 1 133 ? -12.279 -2.318 3.031 1.00 97.19 133 ALA A N 1
ATOM 1046 C CA . ALA A 1 133 ? -11.532 -2.678 1.836 1.00 97.19 133 ALA A CA 1
ATOM 1047 C C . ALA A 1 133 ? -11.101 -4.149 1.904 1.00 97.19 133 ALA A C 1
ATOM 1049 O O . ALA A 1 133 ? -10.655 -4.638 2.941 1.00 97.19 133 ALA A O 1
ATOM 1050 N N . THR A 1 134 ? -11.228 -4.857 0.789 1.00 96.44 134 THR A N 1
ATOM 1051 C CA . THR A 1 134 ? -10.960 -6.292 0.677 1.00 96.44 134 THR A CA 1
ATOM 1052 C C . THR A 1 134 ? -10.160 -6.603 -0.580 1.00 96.44 134 THR A C 1
ATOM 1054 O O . THR A 1 134 ? -10.184 -5.847 -1.550 1.00 96.44 134 THR A O 1
ATOM 1057 N N . PHE A 1 135 ? -9.437 -7.716 -0.577 1.00 93.94 135 PHE A N 1
ATOM 1058 C CA . PHE A 1 135 ? -8.746 -8.259 -1.741 1.00 93.94 135 PHE A CA 1
ATOM 1059 C C . PHE A 1 135 ? -8.836 -9.780 -1.751 1.00 93.94 135 PHE A C 1
ATOM 1061 O O . PHE A 1 135 ? -9.088 -10.414 -0.726 1.00 93.94 135 PHE A O 1
ATOM 1068 N N . LYS A 1 136 ? -8.582 -10.376 -2.917 1.00 91.06 136 LYS A N 1
ATOM 1069 C CA . LYS A 1 136 ? -8.586 -11.830 -3.048 1.00 91.06 136 LYS A CA 1
ATOM 1070 C C . LYS A 1 136 ? -7.326 -12.451 -2.450 1.00 91.06 136 LYS A C 1
ATOM 1072 O O . LYS A 1 136 ? -6.213 -12.161 -2.894 1.00 91.06 136 LYS A O 1
ATOM 1077 N N . SER A 1 137 ? -7.501 -13.320 -1.458 1.00 89.19 137 SER A N 1
ATOM 1078 C CA . SER A 1 137 ? -6.423 -14.084 -0.825 1.00 89.19 137 SER A CA 1
ATOM 1079 C C . SER A 1 137 ? -6.958 -15.363 -0.185 1.00 89.19 137 SER A C 1
ATOM 1081 O O . SER A 1 137 ? -8.140 -15.475 0.103 1.00 89.19 137 SER A O 1
ATOM 1083 N N . ASN A 1 138 ? -6.077 -16.323 0.072 1.00 88.25 138 ASN A N 1
ATOM 1084 C CA . ASN A 1 138 ? -6.339 -17.517 0.876 1.00 88.25 138 ASN A CA 1
ATOM 1085 C C . ASN A 1 138 ? -5.281 -17.706 1.982 1.00 88.25 138 ASN A C 1
ATOM 1087 O O . ASN A 1 138 ? -5.191 -18.775 2.583 1.00 88.25 138 ASN A O 1
ATOM 1091 N N . ASP A 1 139 ? -4.468 -16.678 2.245 1.00 85.38 139 ASP A N 1
ATOM 1092 C CA . ASP A 1 139 ? -3.431 -16.711 3.271 1.00 85.38 139 ASP A CA 1
ATOM 1093 C C . ASP A 1 139 ? -4.051 -16.511 4.662 1.00 85.38 139 ASP A C 1
ATOM 1095 O O . ASP A 1 139 ? -4.602 -15.453 4.973 1.00 85.38 139 ASP A O 1
ATOM 1099 N N . ALA A 1 140 ? -3.928 -17.527 5.519 1.00 85.25 140 ALA A N 1
ATOM 1100 C CA . ALA A 1 140 ? -4.467 -17.526 6.877 1.00 85.25 140 ALA A CA 1
ATOM 1101 C C . ALA A 1 140 ? -3.866 -16.437 7.789 1.00 85.25 140 ALA A C 1
ATOM 1103 O O . ALA A 1 140 ? -4.370 -16.238 8.894 1.00 85.25 140 ALA A O 1
ATOM 1104 N N . LYS A 1 141 ? -2.818 -15.715 7.359 1.00 84.00 141 LYS A N 1
ATOM 1105 C CA . LYS A 1 141 ? -2.299 -14.545 8.086 1.00 84.00 141 LYS A CA 1
ATOM 1106 C C . LYS A 1 141 ? -3.278 -13.365 8.113 1.00 84.00 141 LYS A C 1
ATOM 1108 O O . LYS A 1 141 ? -3.121 -12.498 8.974 1.00 84.00 141 LYS A O 1
ATOM 1113 N N . ASN A 1 142 ? -4.225 -13.321 7.173 1.00 87.62 142 ASN A N 1
ATOM 1114 C CA . ASN A 1 142 ? -5.185 -12.233 7.014 1.00 87.62 142 ASN A CA 1
ATOM 1115 C C . ASN A 1 142 ? -6.471 -12.473 7.818 1.00 87.62 142 ASN A C 1
ATOM 1117 O O . ASN A 1 142 ? -6.783 -13.590 8.243 1.00 87.62 142 ASN A O 1
ATOM 1121 N N . SER A 1 143 ? -7.249 -11.409 7.968 1.00 91.56 143 SER A N 1
ATOM 1122 C CA . SER A 1 143 ? -8.658 -11.459 8.359 1.00 91.56 143 SER A CA 1
ATOM 1123 C C . SER A 1 143 ? -9.526 -11.673 7.125 1.00 91.56 143 SER A C 1
ATOM 1125 O O . SER A 1 143 ? -9.166 -11.213 6.043 1.00 91.56 143 SER A O 1
ATOM 1127 N N . PHE A 1 144 ? -10.684 -12.309 7.282 1.00 96.25 144 PHE A N 1
ATOM 1128 C CA . PHE A 1 144 ? -11.588 -12.634 6.177 1.00 96.25 144 PHE A CA 1
ATOM 1129 C C . PHE A 1 144 ? -13.017 -12.174 6.454 1.00 96.25 144 PHE A C 1
ATOM 1131 O O . PHE A 1 144 ? -13.520 -12.326 7.570 1.00 96.25 144 PHE A O 1
ATOM 1138 N N . ALA A 1 145 ? -13.678 -11.641 5.427 1.00 96.94 145 ALA A N 1
ATOM 1139 C CA . ALA A 1 145 ? -15.086 -11.263 5.452 1.00 96.94 145 ALA A CA 1
ATOM 1140 C C . ALA A 1 145 ? -15.929 -12.326 4.748 1.00 96.94 145 ALA A C 1
ATOM 1142 O O . ALA A 1 145 ? -15.609 -12.765 3.647 1.00 96.94 145 ALA A O 1
ATOM 1143 N N . LYS A 1 146 ? -17.057 -12.705 5.341 1.00 97.31 146 LYS A N 1
ATOM 1144 C CA . LYS A 1 146 ? -18.120 -13.412 4.629 1.00 97.31 146 LYS A CA 1
ATOM 1145 C C . LYS A 1 146 ? -19.030 -12.381 3.974 1.00 97.31 146 LYS A C 1
ATOM 1147 O O . LYS A 1 146 ? -19.584 -11.536 4.676 1.00 97.31 146 LYS A O 1
ATOM 1152 N N . ILE A 1 147 ? -19.183 -12.458 2.655 1.00 96.88 147 ILE A N 1
ATOM 1153 C CA . ILE A 1 147 ? -20.032 -11.549 1.882 1.00 96.88 147 ILE A CA 1
ATOM 1154 C C . ILE A 1 147 ? -21.238 -12.319 1.342 1.00 96.88 147 ILE A C 1
ATOM 1156 O O . ILE A 1 147 ? -21.085 -13.325 0.653 1.00 96.88 147 ILE A O 1
ATOM 1160 N N . GLU A 1 148 ? -22.446 -11.838 1.631 1.00 96.25 148 GLU A N 1
ATOM 1161 C CA . GLU A 1 148 ? -23.705 -12.399 1.133 1.00 96.25 148 GLU A CA 1
ATOM 1162 C C . GLU A 1 148 ? -24.591 -11.261 0.617 1.00 96.25 148 GLU A C 1
ATOM 1164 O O . GLU A 1 148 ? -24.752 -10.235 1.278 1.00 96.25 148 GLU A O 1
ATOM 1169 N N . ASN A 1 149 ? -25.153 -11.416 -0.587 1.00 94.06 149 ASN A N 1
ATOM 1170 C CA . ASN A 1 149 ? -25.997 -10.400 -1.236 1.00 94.06 149 ASN A CA 1
ATOM 1171 C C . ASN A 1 149 ? -25.357 -8.993 -1.282 1.00 94.06 149 ASN A C 1
ATOM 1173 O O . ASN A 1 149 ? -26.038 -7.987 -1.098 1.00 94.06 149 ASN A O 1
ATOM 1177 N N . GLY A 1 150 ? -24.037 -8.926 -1.497 1.00 93.19 150 GLY A N 1
ATOM 1178 C CA . GLY A 1 150 ? -23.283 -7.667 -1.570 1.00 93.19 150 GLY A CA 1
ATOM 1179 C C . GLY A 1 150 ? -22.994 -7.002 -0.220 1.00 93.19 150 GLY A C 1
ATOM 1180 O O . GLY A 1 150 ? -22.580 -5.847 -0.194 1.00 93.19 150 GLY A O 1
ATOM 1181 N N . ARG A 1 151 ? -23.209 -7.700 0.903 1.00 96.25 151 ARG A N 1
ATOM 1182 C CA . ARG A 1 151 ? -23.031 -7.169 2.263 1.00 96.25 151 ARG A CA 1
ATOM 1183 C C . ARG A 1 151 ? -22.117 -8.072 3.077 1.00 96.25 151 ARG A C 1
ATOM 1185 O O . ARG A 1 151 ? -22.166 -9.289 2.921 1.00 96.25 151 ARG A O 1
ATOM 1192 N N . ILE A 1 152 ? -21.318 -7.494 3.968 1.00 97.56 152 ILE A N 1
ATOM 1193 C CA . ILE A 1 152 ? -20.515 -8.272 4.918 1.00 97.56 152 ILE A CA 1
ATOM 1194 C C . ILE A 1 152 ? -21.435 -8.771 6.036 1.00 97.56 152 ILE A C 1
ATOM 1196 O O . ILE A 1 152 ? -22.075 -7.968 6.715 1.00 97.56 152 ILE A O 1
ATOM 1200 N N . THR A 1 153 ? -21.499 -10.090 6.223 1.00 97.62 153 THR A N 1
ATOM 1201 C CA . THR A 1 153 ? -22.348 -10.747 7.233 1.00 97.62 153 THR A CA 1
ATOM 1202 C C . THR A 1 153 ? -21.569 -11.320 8.410 1.00 97.62 153 THR A C 1
ATOM 1204 O O . THR A 1 153 ? -22.158 -11.617 9.445 1.00 97.62 153 THR A O 1
ATOM 1207 N N . ASN A 1 154 ? -20.251 -11.473 8.279 1.00 97.06 154 ASN A N 1
ATOM 1208 C CA . ASN A 1 154 ? -19.372 -11.904 9.363 1.00 97.06 154 ASN A CA 1
ATOM 1209 C C . ASN A 1 154 ? -17.914 -11.560 9.036 1.00 97.06 154 ASN A C 1
ATOM 1211 O O . ASN A 1 154 ? -17.520 -11.638 7.873 1.00 97.06 154 ASN A O 1
ATOM 1215 N N . ILE A 1 155 ? -17.099 -11.259 10.044 1.00 96.25 155 ILE A N 1
ATOM 1216 C CA . ILE A 1 155 ? -15.646 -11.087 9.914 1.00 96.25 155 ILE A CA 1
ATOM 1217 C C . ILE A 1 155 ? -14.929 -12.021 10.888 1.00 96.25 155 ILE A C 1
ATOM 1219 O O . ILE A 1 155 ? -15.300 -12.117 12.058 1.00 96.25 155 ILE A O 1
ATOM 1223 N N . VAL A 1 156 ? -13.889 -12.710 10.412 1.00 93.19 156 VAL A N 1
ATOM 1224 C CA . VAL A 1 156 ? -13.096 -13.645 11.221 1.00 93.19 156 VAL A CA 1
ATOM 1225 C C . VAL A 1 156 ? -11.604 -13.375 11.059 1.00 93.19 156 VAL A C 1
ATOM 1227 O O . VAL A 1 156 ? -11.087 -13.237 9.954 1.00 93.19 156 VAL A O 1
ATOM 1230 N N . GLU A 1 157 ? -10.905 -13.337 12.188 1.00 90.69 157 GLU A N 1
ATOM 1231 C CA . GLU A 1 157 ? -9.466 -13.106 12.271 1.00 90.69 157 GLU A CA 1
ATOM 1232 C C . GLU A 1 157 ? -8.660 -14.395 12.130 1.00 90.69 157 GLU A C 1
ATOM 1234 O O . GLU A 1 157 ? -8.970 -15.402 12.771 1.00 90.69 157 GLU A O 1
ATOM 1239 N N . LYS A 1 158 ? -7.601 -14.351 11.310 1.00 85.56 158 LYS A N 1
ATOM 1240 C 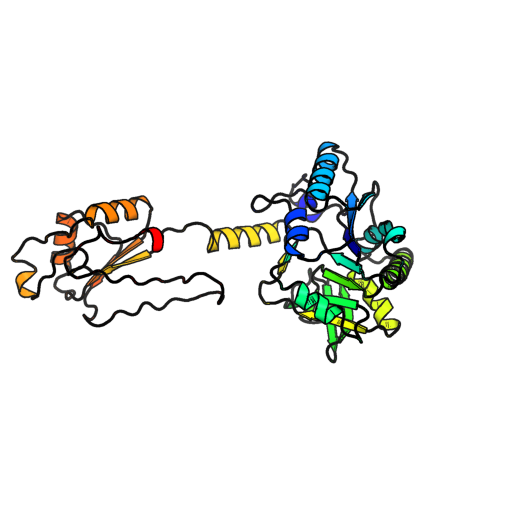CA . LYS A 1 158 ? -6.603 -15.424 11.138 1.00 85.56 158 LYS A CA 1
ATOM 1241 C C . LYS A 1 158 ? -7.183 -16.811 10.827 1.00 85.56 158 LYS A C 1
ATOM 1243 O O . LYS A 1 158 ? -6.608 -17.844 11.181 1.00 85.56 158 LYS A O 1
ATOM 1248 N N . LYS A 1 159 ? -8.345 -16.851 10.174 1.00 89.12 159 LYS A N 1
ATOM 1249 C CA . LYS A 1 159 ? -9.009 -18.082 9.742 1.00 89.12 159 LYS A CA 1
ATOM 1250 C C . LYS A 1 159 ? -9.716 -17.839 8.418 1.00 89.12 159 LYS A C 1
ATOM 1252 O O . LYS A 1 159 ? -10.615 -17.009 8.331 1.00 89.12 159 LYS A O 1
ATOM 1257 N N . VAL A 1 160 ? -9.327 -18.614 7.411 1.00 92.69 160 VAL A N 1
ATOM 1258 C CA . VAL A 1 160 ? -9.909 -18.551 6.068 1.00 92.69 160 VAL A CA 1
ATOM 1259 C C . VAL A 1 160 ? -11.355 -19.049 6.123 1.00 92.69 160 VAL A C 1
ATOM 1261 O O . VAL A 1 160 ? -11.607 -20.211 6.448 1.00 92.69 160 VAL A O 1
ATOM 1264 N N . ILE A 1 161 ? -12.304 -18.160 5.834 1.00 93.38 161 ILE A N 1
ATOM 1265 C CA . ILE A 1 161 ? -13.747 -18.462 5.740 1.00 93.38 161 ILE A CA 1
ATOM 1266 C C . ILE A 1 161 ? -14.351 -18.070 4.380 1.00 93.38 161 ILE A C 1
ATOM 1268 O O . ILE A 1 161 ? -15.504 -18.393 4.102 1.00 93.38 161 ILE A O 1
ATOM 1272 N N . SER A 1 162 ? -13.568 -17.379 3.553 1.00 94.62 162 SER A N 1
ATOM 1273 C CA . SER A 1 162 ? -13.866 -16.900 2.202 1.00 94.62 162 SER A CA 1
ATOM 1274 C C . SER A 1 162 ? -12.538 -16.619 1.485 1.00 94.62 162 SER A C 1
ATOM 1276 O O . SER A 1 162 ? -11.469 -16.812 2.070 1.00 94.62 162 SER A O 1
ATOM 1278 N N . ASP A 1 163 ? -12.594 -16.159 0.237 1.00 94.00 163 ASP A N 1
ATOM 1279 C CA . ASP A 1 163 ? -11.443 -15.589 -0.470 1.00 94.00 163 ASP A CA 1
ATOM 1280 C C . ASP A 1 163 ? -11.363 -14.053 -0.337 1.00 94.00 163 ASP A C 1
ATOM 1282 O O . ASP A 1 163 ? -10.471 -13.439 -0.915 1.00 94.00 163 ASP A O 1
ATOM 1286 N N . ASP A 1 164 ? -12.263 -13.430 0.432 1.00 95.62 164 ASP A N 1
ATOM 1287 C CA . ASP A 1 164 ? -12.327 -11.985 0.669 1.00 95.62 164 ASP A CA 1
ATOM 1288 C C . ASP A 1 164 ? -11.529 -11.613 1.922 1.00 95.62 164 ASP A C 1
ATOM 1290 O O . ASP A 1 164 ? -12.065 -11.513 3.032 1.00 95.62 164 ASP A O 1
ATOM 1294 N N . ALA A 1 165 ? -10.222 -11.425 1.749 1.00 94.81 165 ALA A N 1
ATOM 1295 C CA . ALA A 1 165 ? -9.340 -10.977 2.815 1.00 94.81 165 ALA A CA 1
ATOM 1296 C C . ALA A 1 165 ? -9.451 -9.464 3.023 1.00 94.81 165 ALA A C 1
ATOM 1298 O O . ALA A 1 165 ? -9.565 -8.702 2.064 1.00 94.81 165 ALA A O 1
ATOM 1299 N N . LEU A 1 166 ? -9.391 -9.015 4.273 1.00 95.00 166 LEU A N 1
ATOM 1300 C CA . LEU A 1 166 ? -9.458 -7.598 4.617 1.00 95.00 166 LEU A CA 1
ATOM 1301 C C . LEU A 1 166 ? -8.119 -6.910 4.348 1.00 95.00 166 LEU A C 1
ATOM 1303 O O . LEU A 1 166 ? -7.043 -7.456 4.593 1.00 95.00 166 LEU A O 1
ATOM 1307 N N . ILE A 1 167 ? -8.217 -5.666 3.902 1.00 93.50 167 ILE A N 1
ATOM 1308 C CA . ILE A 1 167 ? -7.142 -4.679 3.905 1.00 93.50 167 ILE A CA 1
ATOM 1309 C C . ILE A 1 167 ? -7.349 -3.804 5.141 1.00 93.50 167 ILE A C 1
ATOM 1311 O O . ILE A 1 167 ? -8.479 -3.593 5.581 1.00 93.50 167 ILE A O 1
ATOM 1315 N N . GLY A 1 168 ? -6.266 -3.258 5.689 1.00 92.19 168 GLY A N 1
ATOM 1316 C CA . GLY A 1 168 ? -6.312 -2.321 6.808 1.00 92.19 168 GLY A CA 1
ATOM 1317 C C . GLY A 1 168 ? -6.850 -0.942 6.433 1.00 92.19 168 GLY A C 1
ATOM 1318 O O . GLY A 1 168 ? -6.195 0.039 6.756 1.00 92.19 168 GLY A O 1
ATOM 1319 N N . VAL A 1 169 ? -7.982 -0.856 5.726 1.00 97.62 169 VAL A N 1
ATOM 1320 C CA . VAL A 1 169 ? -8.749 0.373 5.475 1.00 97.62 169 VAL A CA 1
ATOM 1321 C C . VAL A 1 169 ? -10.199 0.096 5.847 1.00 97.62 169 VAL A C 1
ATOM 1323 O O . VAL A 1 169 ? -10.891 -0.697 5.202 1.00 97.62 169 VAL A O 1
ATOM 1326 N N . HIS A 1 170 ? -10.646 0.761 6.904 1.00 98.44 170 HIS A N 1
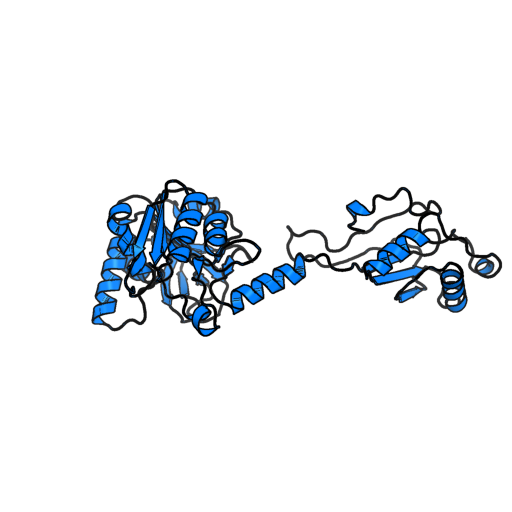ATOM 1327 C CA . HIS A 1 170 ? -11.951 0.564 7.513 1.00 98.44 170 HIS A CA 1
ATOM 1328 C C . HIS A 1 170 ? -12.676 1.903 7.603 1.00 98.44 170 HIS A C 1
ATOM 1330 O O . HIS A 1 170 ? -12.080 2.881 8.050 1.00 98.44 170 HIS A O 1
ATOM 1336 N N . TYR A 1 171 ? -13.942 1.952 7.203 1.00 98.69 171 TYR A N 1
ATOM 1337 C CA . TYR A 1 171 ? -14.789 3.140 7.271 1.00 98.69 171 TYR A CA 1
ATOM 1338 C C . TYR A 1 171 ? -16.019 2.888 8.142 1.00 98.69 171 TYR A C 1
ATOM 1340 O O . TYR A 1 171 ? -16.640 1.819 8.089 1.00 98.69 171 TYR A O 1
ATOM 1348 N N . TRP A 1 172 ? -16.396 3.914 8.895 1.00 98.69 172 TRP A N 1
ATOM 1349 C CA . TRP A 1 172 ? -17.669 4.038 9.590 1.00 98.69 172 TRP A CA 1
ATOM 1350 C C . TRP A 1 172 ? -18.319 5.345 9.169 1.00 98.69 172 TRP A C 1
ATOM 1352 O O . TRP A 1 172 ? -17.668 6.394 9.147 1.00 98.69 172 TRP A O 1
ATOM 1362 N N . ARG A 1 173 ? -19.627 5.298 8.907 1.00 98.31 173 ARG A N 1
ATOM 1363 C CA . ARG A 1 173 ? -20.409 6.510 8.650 1.00 98.31 173 ARG A CA 1
ATOM 1364 C C . ARG A 1 173 ? -20.395 7.451 9.851 1.00 98.31 173 ARG A C 1
ATOM 1366 O O . ARG A 1 173 ? -20.432 8.660 9.663 1.00 98.31 173 ARG A O 1
ATOM 1373 N N . LYS A 1 174 ? -20.337 6.887 11.060 1.00 98.50 174 LYS A N 1
ATOM 1374 C CA . LYS A 1 174 ? -20.309 7.617 12.326 1.00 98.50 174 LYS A CA 1
ATOM 1375 C C . LYS A 1 174 ? -19.209 7.067 13.219 1.00 98.50 174 LYS A C 1
ATOM 1377 O O . LYS A 1 174 ? -19.186 5.872 13.522 1.00 98.50 174 LYS A O 1
ATOM 1382 N N . GLY A 1 175 ? -18.314 7.926 13.685 1.00 98.69 175 GLY A N 1
ATOM 1383 C CA . GLY A 1 175 ? -17.250 7.516 14.596 1.00 98.69 175 GLY A CA 1
ATOM 1384 C C . GLY A 1 175 ? -17.769 6.971 15.936 1.00 98.69 175 GLY A C 1
ATOM 1385 O O . GLY A 1 175 ? -17.163 6.057 16.501 1.00 98.69 175 GLY A O 1
ATOM 1386 N N . CYS A 1 176 ? -18.938 7.422 16.406 1.00 98.69 176 CYS A N 1
ATOM 1387 C CA . CYS A 1 176 ? -19.587 6.898 17.613 1.00 98.69 176 CYS A CA 1
ATOM 1388 C C . CYS A 1 176 ? -19.933 5.396 17.511 1.00 98.69 176 CYS A C 1
ATOM 1390 O O . CYS A 1 176 ? -19.906 4.687 18.523 1.00 98.69 176 CYS A O 1
ATOM 1392 N N . ASP A 1 177 ? -20.178 4.865 16.304 1.00 98.69 177 ASP A N 1
ATOM 1393 C CA . ASP A 1 177 ? -20.408 3.431 16.088 1.00 98.69 177 ASP A CA 1
ATOM 1394 C C . ASP A 1 177 ? -19.124 2.622 16.301 1.00 98.69 177 ASP A C 1
ATOM 1396 O O . ASP A 1 177 ? -19.150 1.586 16.977 1.00 98.69 177 ASP A O 1
ATOM 1400 N N . PHE A 1 178 ? -17.982 3.119 15.811 1.00 98.75 178 PHE A N 1
ATOM 1401 C CA . PHE A 1 178 ? -16.676 2.534 16.123 1.00 98.75 178 PHE A CA 1
ATOM 1402 C C . PHE A 1 178 ? -16.409 2.579 17.629 1.00 98.75 178 PHE A C 1
ATOM 1404 O O . PHE A 1 178 ? -16.092 1.556 18.231 1.00 98.75 178 PHE A O 1
ATOM 1411 N N . VAL A 1 179 ? -16.581 3.736 18.274 1.00 98.81 179 VAL A N 1
ATOM 1412 C CA . VAL A 1 179 ? -16.273 3.877 19.704 1.00 98.81 179 VAL A CA 1
ATOM 1413 C C . VAL A 1 179 ? -17.146 2.954 20.558 1.00 98.81 179 VAL A C 1
ATOM 1415 O O . VAL A 1 179 ? -16.633 2.283 21.461 1.00 98.81 179 VAL A O 1
ATOM 1418 N N . ARG A 1 180 ? -18.452 2.863 20.274 1.00 98.50 180 ARG A N 1
ATOM 1419 C CA . ARG A 1 180 ? -19.374 1.942 20.961 1.00 98.50 180 ARG A CA 1
ATOM 1420 C C . ARG A 1 180 ? -18.949 0.483 20.783 1.00 98.50 180 ARG A C 1
ATOM 1422 O O . ARG A 1 180 ? -18.865 -0.248 21.771 1.00 98.50 180 ARG A O 1
ATOM 1429 N N . SER A 1 181 ? -18.696 0.055 19.548 1.00 98.44 181 SER A N 1
ATOM 1430 C CA . SER A 1 181 ? -18.342 -1.337 19.237 1.00 98.44 181 SER A CA 1
ATOM 1431 C C . SER A 1 181 ? -16.951 -1.724 19.753 1.00 98.44 181 SER A C 1
ATOM 1433 O O . SER A 1 181 ? -16.789 -2.805 20.317 1.00 98.44 181 SER A O 1
ATOM 1435 N N . ALA A 1 182 ? -15.966 -0.828 19.687 1.00 98.19 182 ALA A N 1
ATOM 1436 C CA . ALA A 1 182 ? -14.636 -1.044 20.250 1.00 98.19 182 ALA A CA 1
ATOM 1437 C C . ALA A 1 182 ? -14.653 -1.121 21.787 1.00 98.19 182 ALA A C 1
ATOM 1439 O O . ALA A 1 182 ? -13.966 -1.967 22.361 1.00 98.19 182 ALA A O 1
ATOM 1440 N N . LYS A 1 183 ? -15.477 -0.313 22.476 1.00 97.56 183 LYS A N 1
ATOM 1441 C CA . LYS A 1 183 ? -15.6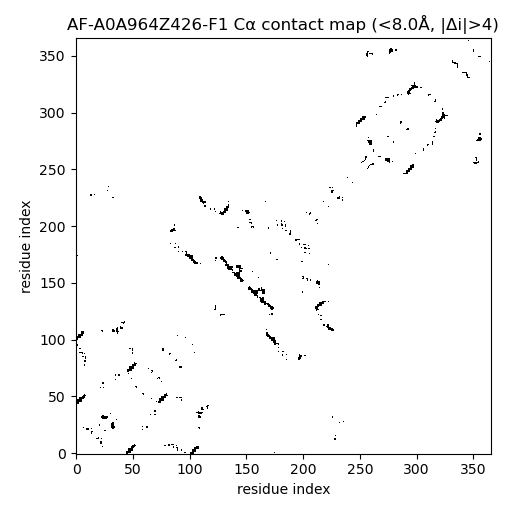79 -0.432 23.937 1.00 97.56 183 LYS A CA 1
ATOM 1442 C C . LYS A 1 183 ? -16.247 -1.809 24.316 1.00 97.56 183 LYS A C 1
ATOM 1444 O O . LYS A 1 183 ? -15.795 -2.391 25.302 1.00 97.56 183 LYS A O 1
ATOM 1449 N N . LYS A 1 184 ? -17.198 -2.344 23.534 1.00 96.12 184 LYS A N 1
ATOM 1450 C CA . LYS A 1 184 ? -17.738 -3.706 23.723 1.00 96.12 184 LYS A CA 1
ATOM 1451 C C . LYS A 1 184 ? -16.660 -4.773 23.515 1.00 96.12 184 LYS A C 1
ATOM 1453 O O . LYS A 1 184 ? -16.486 -5.616 24.391 1.00 96.12 184 LYS A O 1
ATOM 1458 N N . LEU A 1 185 ? -15.895 -4.673 22.426 1.00 95.38 185 LEU A N 1
ATOM 1459 C CA . LEU A 1 185 ? -14.782 -5.579 22.122 1.00 95.38 185 LEU A CA 1
ATOM 1460 C C . LEU A 1 185 ? -13.749 -5.622 23.251 1.00 95.38 185 LEU A C 1
ATOM 1462 O O . LEU A 1 185 ? -13.355 -6.696 23.694 1.00 95.38 185 LEU A O 1
ATOM 1466 N N . LEU A 1 186 ? -13.334 -4.457 23.749 1.00 94.19 186 LEU A N 1
ATOM 1467 C CA . LEU A 1 186 ? -12.353 -4.359 24.827 1.00 94.19 186 LEU A CA 1
ATOM 1468 C C . LEU A 1 186 ? -12.877 -4.946 26.146 1.00 94.19 186 LEU A C 1
ATOM 1470 O O . LEU A 1 186 ? -12.126 -5.588 26.883 1.00 94.19 186 LEU A O 1
ATOM 1474 N N . ALA A 1 187 ? -14.158 -4.735 26.456 1.00 92.94 187 ALA A N 1
ATOM 1475 C CA . ALA A 1 187 ? -14.787 -5.338 27.626 1.00 92.94 187 ALA A CA 1
ATOM 1476 C C . ALA A 1 187 ? -14.847 -6.869 27.505 1.00 92.94 187 ALA A C 1
ATOM 1478 O O . ALA A 1 187 ? -14.517 -7.562 28.465 1.00 92.94 187 ALA A O 1
ATOM 1479 N N . GLU A 1 188 ? -15.202 -7.395 26.329 1.00 90.81 188 GLU A N 1
ATOM 1480 C CA . GLU A 1 188 ? -15.221 -8.837 26.070 1.00 90.81 188 GLU A CA 1
ATOM 1481 C C . GLU A 1 188 ? -13.819 -9.446 26.152 1.00 90.81 188 GLU A C 1
ATOM 1483 O O . GLU A 1 188 ? -13.636 -10.424 26.869 1.00 90.81 188 GLU A O 1
ATOM 1488 N N . TYR A 1 189 ? -12.814 -8.828 25.522 1.00 88.12 189 TYR A N 1
ATOM 1489 C CA . TYR A 1 189 ? -11.411 -9.255 25.584 1.00 88.12 189 TYR A CA 1
ATOM 1490 C C . TYR A 1 189 ? -10.935 -9.479 27.026 1.00 88.12 189 TYR A C 1
ATOM 1492 O O . TYR A 1 189 ? -10.332 -10.508 27.337 1.00 88.12 189 TYR A O 1
ATOM 1500 N N . ARG A 1 190 ? -11.259 -8.540 27.925 1.00 86.12 190 ARG A N 1
ATOM 1501 C CA . ARG A 1 190 ? -10.885 -8.601 29.348 1.00 86.12 190 ARG A CA 1
ATOM 1502 C C . ARG A 1 190 ? -11.568 -9.741 30.111 1.00 86.12 190 ARG A C 1
ATOM 1504 O O . ARG A 1 190 ? -11.063 -10.130 31.159 1.00 86.12 190 ARG A O 1
ATOM 1511 N N . LEU A 1 191 ? -12.695 -10.253 29.616 1.00 86.62 191 LEU A N 1
ATOM 1512 C CA . LEU A 1 191 ? -13.468 -11.324 30.251 1.00 86.62 191 LEU A CA 1
ATOM 1513 C C . LEU A 1 191 ? -13.167 -12.707 29.660 1.00 86.62 191 LEU A C 1
ATOM 1515 O O . LEU A 1 191 ? -13.085 -13.680 30.405 1.00 86.62 191 LEU A O 1
ATOM 1519 N N . SER A 1 192 ? -13.044 -12.806 28.336 1.00 77.62 192 SER A N 1
ATOM 1520 C CA . SER A 1 192 ? -13.040 -14.076 27.596 1.00 77.62 192 SER A CA 1
ATOM 1521 C C . SER A 1 192 ? -11.652 -14.564 27.180 1.00 77.62 192 SER A C 1
ATOM 1523 O O . SER A 1 192 ? -11.524 -15.705 26.738 1.00 77.62 192 SER A O 1
ATOM 1525 N N . GLY A 1 193 ? -10.609 -13.737 27.325 1.00 64.56 193 GLY A N 1
ATOM 1526 C CA . GLY A 1 193 ? -9.244 -14.106 26.946 1.00 64.56 193 GLY A CA 1
ATOM 1527 C C . GLY A 1 193 ? -9.022 -14.160 25.431 1.00 64.56 193 GLY A C 1
ATOM 1528 O O . GLY A 1 193 ? -8.241 -14.985 24.957 1.00 64.56 193 GLY A O 1
ATOM 1529 N N . LEU A 1 194 ? -9.714 -13.303 24.664 1.00 71.31 194 LEU A N 1
ATOM 1530 C CA . LEU A 1 194 ? -9.403 -13.076 23.246 1.00 71.31 194 LEU A CA 1
ATOM 1531 C C . LEU A 1 194 ? -7.904 -12.780 23.066 1.00 71.31 194 LEU A C 1
ATOM 1533 O O . LEU A 1 194 ? -7.256 -12.235 23.954 1.00 71.31 194 LEU A O 1
ATOM 1537 N N . SER A 1 195 ? -7.343 -13.130 21.907 1.00 73.38 195 SER A N 1
ATOM 1538 C CA . SER A 1 195 ? -5.902 -12.968 21.679 1.00 73.38 195 SER A CA 1
ATOM 1539 C C . SER A 1 195 ? -5.480 -11.516 21.447 1.00 73.38 195 SER A C 1
ATOM 1541 O O . SER A 1 195 ? -4.359 -11.159 21.789 1.00 73.38 195 SER A O 1
ATOM 1543 N N . GLU A 1 196 ? -6.341 -10.697 20.826 1.00 85.00 196 GLU A N 1
ATOM 1544 C CA . GLU A 1 196 ? -6.063 -9.286 20.511 1.00 85.00 196 GLU A CA 1
ATOM 1545 C C . GLU A 1 196 ? -7.359 -8.527 20.143 1.00 85.00 196 GLU A C 1
ATOM 1547 O O . GLU A 1 196 ? -8.295 -9.104 19.580 1.00 85.00 196 GLU A O 1
ATOM 1552 N N . CYS A 1 197 ? -7.405 -7.223 20.416 1.00 92.12 197 CYS A N 1
ATOM 1553 C CA . CYS A 1 197 ? -8.478 -6.303 20.030 1.00 92.12 197 CYS A CA 1
ATOM 1554 C C . CYS A 1 197 ? -8.264 -5.769 18.599 1.00 92.12 197 CYS A C 1
ATOM 1556 O O . CYS A 1 197 ? -7.740 -4.666 18.404 1.00 92.12 197 CYS A O 1
ATOM 1558 N N . TYR A 1 198 ? -8.666 -6.546 17.591 1.00 94.06 198 TYR A N 1
ATOM 1559 C CA . TYR A 1 198 ? -8.599 -6.144 16.179 1.00 94.06 198 TYR A CA 1
ATOM 1560 C C . TYR A 1 198 ? -9.695 -5.137 15.792 1.00 94.06 198 TYR A C 1
ATOM 1562 O O . TYR A 1 198 ? -10.832 -5.231 16.248 1.00 94.06 198 TYR A O 1
ATOM 1570 N N . ILE A 1 199 ? -9.362 -4.191 14.906 1.00 96.56 199 ILE A N 1
ATOM 1571 C CA . ILE A 1 199 ? -10.300 -3.179 14.382 1.00 96.56 199 ILE A CA 1
ATOM 1572 C C . ILE A 1 199 ? -11.479 -3.835 13.656 1.00 96.56 199 ILE A C 1
ATOM 1574 O O . ILE A 1 199 ? -12.638 -3.519 13.904 1.00 96.56 199 ILE A O 1
ATOM 1578 N N . SER A 1 200 ? -11.172 -4.789 12.793 1.00 95.31 200 SER A N 1
ATOM 1579 C CA . SER A 1 200 ? -12.102 -5.615 12.019 1.00 95.31 200 SER A CA 1
ATOM 1580 C C . SER A 1 200 ? -13.182 -6.296 12.882 1.00 95.31 200 SER A C 1
ATOM 1582 O O . SER A 1 200 ? -14.350 -6.320 12.500 1.00 95.31 200 SER A O 1
ATOM 1584 N N . SER A 1 201 ? -12.830 -6.780 14.079 1.00 95.00 201 SER A N 1
ATOM 1585 C CA . SER A 1 201 ? -13.753 -7.456 15.000 1.00 95.00 201 SER A CA 1
ATOM 1586 C C . SER A 1 201 ? -14.874 -6.544 15.503 1.00 95.00 201 SER A C 1
ATOM 1588 O O . SER A 1 201 ? -15.928 -7.035 15.906 1.00 95.00 201 SER A O 1
ATOM 1590 N N . THR A 1 202 ? -14.689 -5.221 15.460 1.00 97.31 202 THR A N 1
ATOM 1591 C CA . THR A 1 202 ? -15.718 -4.256 15.882 1.00 97.31 202 THR A CA 1
ATOM 1592 C C . THR A 1 202 ? -16.969 -4.311 14.997 1.00 97.31 202 THR A C 1
ATOM 1594 O O . THR A 1 202 ? -18.084 -4.125 15.488 1.00 97.31 202 THR A O 1
ATOM 1597 N N . TYR A 1 203 ? -16.818 -4.671 13.718 1.00 98.06 203 TYR A N 1
ATOM 1598 C CA . TYR A 1 203 ? -17.933 -4.773 12.778 1.00 98.06 203 TYR A CA 1
ATOM 1599 C C . TYR A 1 203 ? -18.927 -5.877 13.139 1.00 98.06 203 TYR A C 1
ATOM 1601 O O . TYR A 1 203 ? -20.112 -5.701 12.882 1.00 98.06 203 TYR A O 1
ATOM 1609 N N . ASN A 1 204 ? -18.503 -6.977 13.773 1.00 97.56 204 ASN A N 1
ATOM 1610 C CA . ASN A 1 204 ? -19.431 -8.051 14.149 1.00 97.56 204 ASN A CA 1
ATOM 1611 C C . ASN A 1 204 ? -20.498 -7.570 15.152 1.00 97.56 204 ASN A C 1
ATOM 1613 O O . ASN A 1 204 ? -21.650 -7.995 15.064 1.00 97.56 204 ASN A O 1
ATOM 1617 N N . TYR A 1 205 ? -20.162 -6.629 16.046 1.00 97.75 205 TYR A N 1
ATOM 1618 C CA . TYR A 1 205 ? -21.152 -5.997 16.929 1.00 97.75 205 TYR A CA 1
ATOM 1619 C C . TYR A 1 205 ? -22.147 -5.149 16.132 1.00 97.75 205 TYR A C 1
ATOM 1621 O O . TYR A 1 205 ? -23.350 -5.256 16.356 1.00 97.75 205 TYR A O 1
ATOM 1629 N N . LEU A 1 206 ? -21.666 -4.356 15.171 1.00 98.19 206 LEU A N 1
ATOM 1630 C CA . LEU A 1 206 ? -22.526 -3.533 14.314 1.00 98.19 206 LEU A CA 1
ATOM 1631 C C . LEU A 1 206 ? -23.451 -4.400 13.445 1.00 98.19 206 LEU A C 1
ATOM 1633 O O . LEU A 1 206 ? -24.648 -4.139 13.362 1.00 98.19 206 LEU A O 1
ATOM 1637 N N . ILE A 1 207 ? -22.929 -5.485 12.872 1.00 98.25 207 ILE A N 1
ATOM 1638 C CA . ILE A 1 207 ? -23.716 -6.453 12.097 1.00 98.25 207 ILE A CA 1
ATOM 1639 C C . ILE A 1 207 ? -24.812 -7.075 12.973 1.00 98.25 207 ILE A C 1
ATOM 1641 O O . ILE A 1 207 ? -25.961 -7.159 12.545 1.00 98.25 207 ILE A O 1
ATOM 1645 N N . SER A 1 208 ? -24.502 -7.455 14.220 1.00 97.69 208 SER A N 1
ATOM 1646 C CA . SER A 1 208 ? -25.507 -7.995 15.153 1.00 97.69 208 SER A CA 1
ATOM 1647 C C . SER A 1 208 ? -26.594 -6.985 15.546 1.00 97.69 208 SER A C 1
ATOM 1649 O O . SER A 1 208 ? -27.701 -7.376 15.906 1.00 97.69 208 SER A O 1
ATOM 1651 N N . GLU A 1 209 ? -26.286 -5.690 15.453 1.00 97.31 209 GLU A N 1
ATOM 1652 C CA . GLU A 1 209 ? -27.219 -4.581 15.674 1.00 97.31 209 GLU A CA 1
ATOM 1653 C C . GLU A 1 209 ? -28.059 -4.267 14.416 1.00 97.31 209 GLU A C 1
ATOM 1655 O O . GLU A 1 209 ? -28.918 -3.389 14.452 1.00 97.31 209 GLU A O 1
ATOM 1660 N N . GLY A 1 210 ? -27.844 -4.992 13.312 1.00 97.12 210 GLY A N 1
ATOM 1661 C CA . GLY A 1 210 ? -28.551 -4.806 12.045 1.00 97.12 210 GLY A CA 1
ATOM 1662 C C . GLY A 1 210 ? -27.970 -3.703 11.159 1.00 97.12 210 GLY A C 1
ATOM 1663 O O . GLY A 1 210 ? -28.617 -3.319 10.184 1.00 97.12 210 GLY A O 1
ATOM 1664 N N . LEU A 1 211 ? -26.776 -3.189 11.479 1.00 97.81 211 LEU A N 1
ATOM 1665 C CA . LEU A 1 211 ? -26.112 -2.174 10.668 1.00 97.81 211 LEU A CA 1
ATOM 1666 C C . LEU A 1 211 ? -25.531 -2.779 9.395 1.00 97.81 211 LEU A C 1
ATOM 1668 O O . LEU A 1 211 ? -25.113 -3.938 9.309 1.00 97.81 211 LEU A O 1
ATOM 1672 N N . ASN A 1 212 ? -25.477 -1.929 8.388 1.00 97.50 212 ASN A N 1
ATOM 1673 C CA . ASN A 1 212 ? -25.215 -2.318 7.034 1.00 97.50 212 ASN A CA 1
ATOM 1674 C C . ASN A 1 212 ? -23.745 -2.135 6.647 1.00 97.50 212 ASN A C 1
ATOM 1676 O O . ASN A 1 212 ? -23.340 -1.050 6.237 1.00 97.50 212 ASN A O 1
ATOM 1680 N N . ILE A 1 213 ? -22.969 -3.223 6.670 1.00 98.25 213 ILE A N 1
ATOM 1681 C CA . ILE A 1 213 ? -21.546 -3.188 6.301 1.00 98.25 213 ILE A CA 1
ATOM 1682 C C . ILE A 1 213 ? -21.325 -3.629 4.847 1.00 98.25 213 ILE A C 1
ATOM 1684 O O . ILE A 1 213 ? -21.835 -4.677 4.438 1.00 98.25 213 ILE A O 1
ATOM 1688 N N . LEU A 1 214 ? -20.586 -2.839 4.061 1.00 97.81 214 LEU A N 1
ATOM 1689 C CA . LEU A 1 214 ? -20.289 -3.119 2.650 1.00 97.81 214 LEU A CA 1
ATOM 1690 C C . LEU A 1 214 ? -18.810 -3.456 2.405 1.00 97.81 214 LEU A C 1
ATOM 1692 O O . LEU A 1 214 ? -17.926 -2.848 3.008 1.00 97.81 214 LEU A O 1
ATOM 1696 N N . PRO A 1 215 ? -18.509 -4.387 1.491 1.00 97.06 215 PRO A N 1
ATOM 1697 C CA . PRO A 1 215 ? -17.153 -4.577 1.007 1.00 97.06 215 PRO A CA 1
ATOM 1698 C C . PRO A 1 215 ? -16.796 -3.505 -0.031 1.00 97.06 215 PRO A C 1
ATOM 1700 O O . PRO A 1 215 ? -17.626 -3.110 -0.852 1.00 97.06 215 PRO A O 1
ATOM 1703 N N . TYR A 1 216 ? -15.536 -3.089 -0.042 1.00 96.75 216 TYR A N 1
ATOM 1704 C CA . TYR A 1 216 ? -14.914 -2.447 -1.196 1.00 96.75 216 TYR A CA 1
ATOM 1705 C C . TYR A 1 216 ? -13.870 -3.398 -1.772 1.00 96.75 216 TYR A C 1
ATOM 1707 O O . TYR A 1 216 ? -12.912 -3.755 -1.087 1.00 96.75 216 TYR A O 1
ATOM 1715 N N . ASN A 1 217 ? -14.054 -3.833 -3.015 1.00 94.81 217 ASN A N 1
ATOM 1716 C CA . ASN A 1 217 ? -13.139 -4.772 -3.656 1.00 94.81 217 ASN A CA 1
ATOM 1717 C C . ASN A 1 217 ? -11.974 -4.004 -4.279 1.00 94.81 217 ASN A C 1
ATOM 1719 O O . ASN A 1 217 ? -12.152 -3.275 -5.251 1.00 94.81 217 ASN A O 1
ATOM 1723 N N . MET A 1 218 ? -10.778 -4.184 -3.731 1.00 93.25 218 MET A N 1
ATOM 1724 C CA . MET A 1 218 ? -9.568 -3.548 -4.232 1.00 93.25 218 MET A CA 1
ATOM 1725 C C . MET A 1 218 ? -9.232 -4.070 -5.640 1.00 93.25 218 MET A C 1
ATOM 1727 O O . MET A 1 218 ? -9.285 -5.288 -5.861 1.00 93.25 218 MET A O 1
ATOM 1731 N N . PRO A 1 219 ? -8.833 -3.201 -6.591 1.00 87.38 219 PRO A N 1
ATOM 1732 C CA . PRO A 1 219 ? -8.327 -3.649 -7.879 1.00 87.38 219 PRO A CA 1
ATOM 1733 C C . PRO A 1 219 ? -7.131 -4.592 -7.718 1.00 87.38 219 PRO A C 1
ATOM 1735 O O . PRO A 1 219 ? -6.394 -4.573 -6.725 1.00 87.38 219 PRO A O 1
ATOM 1738 N N . LYS A 1 220 ? -6.904 -5.426 -8.736 1.00 81.38 220 LYS A N 1
ATOM 1739 C CA . LYS A 1 220 ? -5.740 -6.315 -8.783 1.00 81.38 220 LYS A CA 1
ATOM 1740 C C . LYS A 1 220 ? -4.459 -5.484 -8.648 1.00 81.38 220 LYS A C 1
ATOM 1742 O O . LYS A 1 220 ? -4.282 -4.506 -9.361 1.00 81.38 220 LYS A O 1
ATOM 1747 N N . ASN A 1 221 ? -3.561 -5.898 -7.751 1.00 80.62 221 ASN A N 1
ATOM 1748 C CA . ASN A 1 221 ? -2.338 -5.163 -7.387 1.00 80.62 221 ASN A CA 1
ATOM 1749 C C . ASN A 1 221 ? -2.572 -3.781 -6.739 1.00 80.62 221 ASN A C 1
ATOM 1751 O O . ASN A 1 221 ? -1.618 -3.017 -6.590 1.00 80.62 221 ASN A O 1
ATOM 1755 N N . GLY A 1 222 ? -3.804 -3.479 -6.316 1.00 85.50 222 GLY A N 1
ATOM 1756 C CA . GLY A 1 222 ? -4.161 -2.238 -5.629 1.00 85.50 222 GLY A CA 1
ATOM 1757 C C . GLY A 1 222 ? -3.720 -2.170 -4.167 1.00 85.50 222 GLY A C 1
ATOM 1758 O O . GLY A 1 222 ? -3.798 -1.116 -3.547 1.00 85.50 222 GLY A O 1
ATOM 1759 N N . TYR A 1 223 ? -3.234 -3.281 -3.613 1.00 90.62 223 TYR A N 1
ATOM 1760 C CA . TYR A 1 223 ? -2.755 -3.383 -2.240 1.00 90.62 223 TYR A CA 1
ATOM 1761 C C . TYR A 1 223 ? -1.397 -4.077 -2.188 1.00 90.62 223 TYR A C 1
ATOM 1763 O O . TYR A 1 223 ? -1.203 -5.152 -2.764 1.00 90.62 223 TYR A O 1
ATOM 1771 N N . ILE A 1 224 ? -0.466 -3.458 -1.470 1.00 91.06 224 ILE A N 1
ATOM 1772 C CA . ILE A 1 224 ? 0.853 -3.997 -1.162 1.00 91.06 224 ILE A CA 1
ATOM 1773 C C . ILE A 1 224 ? 1.033 -3.916 0.357 1.00 91.06 224 ILE A C 1
ATOM 1775 O O . ILE A 1 224 ? 1.075 -2.825 0.927 1.00 91.06 224 ILE A O 1
ATOM 1779 N N . SER A 1 225 ? 1.141 -5.076 1.010 1.00 91.62 225 SER A N 1
ATOM 1780 C CA . SER A 1 225 ? 1.544 -5.156 2.419 1.00 91.62 225 SER A CA 1
ATOM 1781 C C . SER A 1 225 ? 3.012 -4.762 2.554 1.00 91.62 225 SER A C 1
ATOM 1783 O O . SER A 1 225 ? 3.831 -5.166 1.732 1.00 91.62 225 SER A O 1
ATOM 1785 N N . LEU A 1 226 ? 3.347 -4.025 3.609 1.00 93.62 226 LEU A N 1
ATOM 1786 C CA . LEU A 1 226 ? 4.715 -3.734 4.053 1.00 93.62 226 LEU A CA 1
ATOM 1787 C C . LEU A 1 226 ? 4.877 -4.055 5.553 1.00 93.62 226 LEU A C 1
ATOM 1789 O O . LEU A 1 226 ? 5.802 -3.594 6.220 1.00 93.62 226 LEU A O 1
ATOM 1793 N N . GLY A 1 227 ? 3.952 -4.844 6.110 1.00 90.12 227 GLY A N 1
ATOM 1794 C CA . GLY A 1 227 ? 3.834 -5.091 7.547 1.00 90.12 227 GLY A CA 1
ATOM 1795 C C . GLY A 1 227 ? 4.811 -6.103 8.133 1.00 90.12 227 GLY A C 1
ATOM 1796 O O . GLY A 1 227 ? 4.824 -6.295 9.356 1.00 90.12 227 GLY A O 1
ATOM 1797 N N . THR A 1 228 ? 5.611 -6.766 7.296 1.00 91.06 228 THR A N 1
ATOM 1798 C CA . THR A 1 228 ? 6.600 -7.775 7.698 1.00 91.06 228 THR A CA 1
ATOM 1799 C C . THR A 1 228 ? 7.883 -7.662 6.869 1.00 91.06 228 THR A C 1
ATOM 1801 O O . THR A 1 228 ? 7.819 -7.163 5.745 1.00 91.06 228 THR A O 1
ATOM 1804 N N . PRO A 1 229 ? 9.033 -8.166 7.365 1.00 90.31 229 PRO A N 1
ATOM 1805 C CA . PRO A 1 229 ? 10.267 -8.221 6.576 1.00 90.31 229 PRO A CA 1
ATOM 1806 C C . PRO A 1 229 ? 10.078 -8.903 5.214 1.00 90.31 229 PRO A C 1
ATOM 1808 O O . PRO A 1 229 ? 10.436 -8.341 4.189 1.00 90.31 229 PRO A O 1
ATOM 1811 N N . ASN A 1 230 ? 9.396 -10.053 5.189 1.00 89.12 230 ASN A N 1
ATOM 1812 C CA . ASN A 1 230 ? 9.118 -10.780 3.951 1.00 89.12 230 ASN A CA 1
ATOM 1813 C C . ASN A 1 230 ? 8.230 -9.985 2.977 1.00 89.12 230 ASN A C 1
ATOM 1815 O O . ASN A 1 230 ? 8.422 -10.063 1.767 1.00 89.12 230 ASN A O 1
ATOM 1819 N N . ASP A 1 231 ? 7.254 -9.218 3.475 1.00 90.19 231 ASP A N 1
ATOM 1820 C CA . ASP A 1 231 ? 6.436 -8.368 2.604 1.00 90.19 231 ASP A CA 1
ATOM 1821 C C . ASP A 1 231 ? 7.287 -7.255 1.953 1.00 90.19 231 ASP A C 1
ATOM 1823 O O . ASP A 1 231 ? 7.129 -6.979 0.761 1.00 90.19 231 ASP A O 1
ATOM 1827 N N . ILE A 1 232 ? 8.236 -6.673 2.701 1.00 91.50 232 ILE A N 1
ATOM 1828 C CA . ILE A 1 232 ? 9.210 -5.705 2.168 1.00 91.50 232 ILE A CA 1
ATOM 1829 C C . ILE A 1 232 ? 10.116 -6.366 1.124 1.00 91.50 232 ILE A C 1
ATOM 1831 O O . ILE A 1 232 ? 10.305 -5.797 0.051 1.00 91.50 232 ILE A O 1
ATOM 1835 N N . ASP A 1 233 ? 10.627 -7.571 1.381 1.00 87.25 233 ASP A N 1
ATOM 1836 C CA . ASP A 1 233 ? 11.471 -8.297 0.423 1.00 87.25 233 ASP A CA 1
ATOM 1837 C C . ASP A 1 233 ? 10.729 -8.580 -0.890 1.00 87.25 233 ASP A C 1
ATOM 1839 O O . ASP A 1 233 ? 11.287 -8.398 -1.976 1.00 87.25 233 ASP A O 1
ATOM 1843 N N . ILE A 1 234 ? 9.449 -8.965 -0.817 1.00 84.94 234 ILE A N 1
ATOM 1844 C CA . ILE A 1 234 ? 8.590 -9.148 -1.997 1.00 84.94 234 ILE A CA 1
ATOM 1845 C C . ILE A 1 234 ? 8.417 -7.821 -2.745 1.00 84.94 234 ILE A C 1
ATOM 1847 O O . ILE A 1 234 ? 8.521 -7.794 -3.974 1.00 84.94 234 ILE A O 1
ATOM 1851 N N . TYR A 1 235 ? 8.157 -6.723 -2.032 1.00 87.81 235 TYR A N 1
ATOM 1852 C CA . TYR A 1 235 ? 8.012 -5.397 -2.635 1.00 87.81 235 TYR A CA 1
ATOM 1853 C C . TYR A 1 235 ? 9.294 -4.949 -3.347 1.00 87.81 235 TYR A C 1
ATOM 1855 O O . TYR A 1 235 ? 9.250 -4.607 -4.530 1.00 87.81 235 TYR A O 1
ATOM 1863 N N . LEU A 1 236 ? 10.442 -5.027 -2.672 1.00 84.06 236 LEU A N 1
ATOM 1864 C CA . LEU A 1 236 ? 11.743 -4.658 -3.233 1.00 84.06 236 LEU A CA 1
ATOM 1865 C C . LEU A 1 236 ? 12.144 -5.566 -4.399 1.00 84.06 236 LEU A C 1
ATOM 1867 O O . LEU A 1 236 ? 12.704 -5.084 -5.383 1.00 84.06 236 LEU A O 1
ATOM 1871 N N . SER A 1 237 ? 11.819 -6.860 -4.337 1.00 77.56 237 SER A N 1
ATOM 1872 C CA . SER A 1 237 ? 12.054 -7.796 -5.442 1.00 77.56 237 SER A CA 1
ATOM 1873 C C . SER A 1 237 ? 11.239 -7.421 -6.674 1.00 77.56 237 SER A C 1
ATOM 1875 O O . SER A 1 237 ? 11.791 -7.397 -7.770 1.00 77.56 237 SER A O 1
ATOM 1877 N N . LYS A 1 238 ? 9.963 -7.046 -6.504 1.00 75.69 238 LYS A N 1
ATOM 1878 C CA . LYS A 1 238 ? 9.142 -6.513 -7.602 1.00 75.69 238 LYS A CA 1
ATOM 1879 C C . LYS A 1 238 ? 9.719 -5.204 -8.136 1.00 75.69 238 LYS A C 1
ATOM 1881 O O . LYS A 1 238 ? 9.836 -5.052 -9.346 1.00 75.69 238 LYS A O 1
ATOM 1886 N N . ILE A 1 239 ? 10.139 -4.279 -7.269 1.00 74.06 239 ILE A N 1
ATOM 1887 C CA . ILE A 1 239 ? 10.785 -3.041 -7.726 1.00 74.06 239 ILE A CA 1
ATOM 1888 C C . ILE A 1 239 ? 12.010 -3.356 -8.579 1.00 74.06 239 ILE A C 1
ATOM 1890 O O . ILE A 1 239 ? 12.129 -2.876 -9.700 1.00 74.06 239 ILE A O 1
ATOM 1894 N N . LYS A 1 240 ? 12.900 -4.211 -8.083 1.00 68.12 240 LYS A N 1
ATOM 1895 C CA . LYS A 1 240 ? 14.108 -4.608 -8.802 1.00 68.12 240 LYS A CA 1
ATOM 1896 C C . LYS A 1 240 ? 13.791 -5.359 -10.096 1.00 68.12 240 LYS A C 1
ATOM 1898 O O . LYS A 1 240 ? 14.493 -5.212 -11.086 1.00 68.12 240 LYS A O 1
ATOM 1903 N N . GLU A 1 241 ? 12.742 -6.171 -10.119 1.00 64.44 241 GLU A N 1
ATOM 1904 C CA . GLU A 1 241 ? 12.337 -6.881 -11.327 1.00 64.44 241 GLU A CA 1
ATOM 1905 C C . GLU A 1 241 ? 11.821 -5.927 -12.415 1.00 64.44 241 GLU A C 1
ATOM 1907 O O . GLU A 1 241 ? 12.114 -6.148 -13.592 1.00 64.44 241 GLU A O 1
ATOM 1912 N N . TYR A 1 242 ? 11.093 -4.872 -12.051 1.00 60.78 242 TYR A N 1
ATOM 1913 C CA . TYR A 1 242 ? 10.353 -4.057 -13.022 1.00 60.78 242 TYR A CA 1
ATOM 1914 C C . TYR A 1 242 ? 10.905 -2.642 -13.240 1.00 60.78 242 TYR A C 1
ATOM 1916 O O . TYR A 1 242 ? 10.618 -2.052 -14.276 1.00 60.78 242 TYR A O 1
ATOM 1924 N N . TYR A 1 243 ? 11.699 -2.108 -12.309 1.00 58.75 243 TYR A N 1
ATOM 1925 C CA . TYR A 1 243 ? 12.113 -0.699 -12.288 1.00 58.75 243 TYR A CA 1
ATOM 1926 C C . TYR A 1 243 ? 13.632 -0.482 -12.208 1.00 58.75 243 TYR A C 1
ATOM 1928 O O . TYR A 1 243 ? 14.072 0.663 -12.243 1.00 58.75 243 TYR A O 1
ATOM 1936 N N . SER A 1 244 ? 14.458 -1.534 -12.132 1.00 60.03 244 SER A N 1
ATOM 1937 C CA . SER A 1 244 ? 15.892 -1.371 -12.414 1.00 60.03 244 SER A CA 1
ATOM 1938 C C . SER A 1 244 ? 16.108 -1.356 -13.925 1.00 60.03 244 SER A C 1
ATOM 1940 O O . SER A 1 244 ? 15.601 -2.256 -14.600 1.00 60.03 244 SER A O 1
ATOM 1942 N N . GLU A 1 245 ? 16.895 -0.415 -14.450 1.00 65.44 245 GLU A N 1
ATOM 1943 C CA . GLU A 1 245 ? 17.366 -0.481 -15.837 1.00 65.44 245 GLU A CA 1
ATOM 1944 C C . GLU A 1 245 ? 18.122 -1.795 -16.051 1.00 65.44 245 GLU A C 1
ATOM 1946 O O . GLU A 1 245 ? 19.210 -2.022 -15.521 1.00 65.44 245 GLU A O 1
ATOM 1951 N N . LYS A 1 246 ? 17.485 -2.713 -16.778 1.00 72.31 246 LYS A N 1
ATOM 1952 C CA . LYS A 1 246 ? 18.075 -3.993 -17.154 1.00 72.31 246 LYS A CA 1
ATOM 1953 C C . LYS A 1 246 ? 18.749 -3.836 -18.510 1.00 72.31 246 LYS A C 1
ATOM 1955 O O . LYS A 1 246 ? 18.195 -3.154 -19.377 1.00 72.31 246 LYS A O 1
ATOM 1960 N N . PRO A 1 247 ? 19.884 -4.513 -18.742 1.00 84.81 247 PRO A N 1
ATOM 1961 C CA . PRO A 1 247 ? 20.431 -4.591 -20.080 1.00 84.81 247 PRO A CA 1
ATOM 1962 C C . PRO A 1 247 ? 19.387 -5.155 -21.049 1.00 84.81 247 PRO A C 1
ATOM 1964 O O . PRO A 1 247 ? 18.698 -6.132 -20.741 1.00 84.81 247 PRO A O 1
ATOM 1967 N N . LYS A 1 248 ? 19.238 -4.513 -22.207 1.00 90.25 248 LYS A N 1
ATOM 1968 C CA . LYS A 1 248 ? 18.241 -4.890 -23.211 1.00 90.25 248 LYS A CA 1
ATOM 1969 C C . LYS A 1 248 ? 18.745 -6.051 -24.064 1.00 90.25 248 LYS A C 1
ATOM 1971 O O . LYS A 1 248 ? 19.944 -6.301 -24.145 1.00 90.25 248 LYS A O 1
ATOM 1976 N N . THR A 1 249 ? 17.817 -6.749 -24.717 1.00 94.06 249 THR A N 1
ATOM 1977 C CA . THR A 1 249 ? 18.135 -7.654 -25.830 1.00 94.06 249 THR A CA 1
ATOM 1978 C C . THR A 1 249 ? 17.787 -6.952 -27.135 1.00 94.06 249 THR A C 1
ATOM 1980 O O . THR A 1 249 ? 16.630 -6.603 -27.359 1.00 94.06 249 THR A O 1
ATOM 1983 N N . ILE A 1 250 ? 18.792 -6.725 -27.971 1.00 95.12 250 ILE A N 1
ATOM 1984 C CA . ILE A 1 250 ? 18.707 -5.961 -29.211 1.00 95.12 250 ILE A CA 1
ATOM 1985 C C . ILE A 1 250 ? 18.690 -6.949 -30.369 1.00 95.12 250 ILE A C 1
ATOM 1987 O O . ILE A 1 250 ? 19.675 -7.642 -30.614 1.00 95.12 250 ILE A O 1
ATOM 1991 N N . PHE A 1 251 ? 17.569 -7.008 -31.083 1.00 95.06 251 PHE A N 1
ATOM 1992 C CA . PHE A 1 251 ? 17.461 -7.749 -32.336 1.00 95.06 251 PHE A CA 1
ATOM 1993 C C . PHE A 1 251 ? 17.777 -6.803 -33.489 1.00 95.06 251 PHE A C 1
ATOM 1995 O O . PHE A 1 251 ? 17.036 -5.848 -33.714 1.00 95.06 251 PHE A O 1
ATOM 2002 N N . CYS A 1 252 ? 18.859 -7.060 -34.219 1.00 94.56 252 CYS A N 1
ATOM 2003 C CA . CYS A 1 252 ? 19.297 -6.187 -35.302 1.00 94.56 252 CYS A CA 1
ATOM 2004 C C . CYS A 1 252 ? 19.392 -6.945 -36.627 1.00 94.56 252 CYS A C 1
ATOM 2006 O O . CYS A 1 252 ? 19.878 -8.077 -36.673 1.00 94.56 252 CYS A O 1
ATOM 2008 N N . ASP A 1 253 ? 18.897 -6.345 -37.707 1.00 93.94 253 ASP A N 1
ATOM 2009 C CA . ASP A 1 253 ? 19.111 -6.869 -39.055 1.00 93.94 253 ASP A CA 1
ATOM 2010 C C . ASP A 1 253 ? 20.529 -6.548 -39.537 1.00 93.94 253 ASP A C 1
ATOM 2012 O O . ASP A 1 253 ? 21.117 -5.582 -39.073 1.00 93.94 253 ASP A O 1
ATOM 2016 N N . ILE A 1 254 ? 21.094 -7.340 -40.449 1.00 94.12 254 ILE A N 1
ATOM 2017 C CA . ILE A 1 254 ? 22.456 -7.104 -40.954 1.00 94.12 254 ILE A CA 1
ATOM 2018 C C . ILE A 1 254 ? 22.443 -6.244 -42.223 1.00 94.12 254 ILE A C 1
ATOM 2020 O O . ILE A 1 254 ? 23.005 -5.146 -42.244 1.00 94.12 254 ILE A O 1
ATOM 2024 N N . ASP A 1 255 ? 21.857 -6.756 -43.304 1.00 89.62 255 ASP A N 1
ATOM 2025 C CA . ASP A 1 255 ? 22.019 -6.197 -44.646 1.00 89.62 255 ASP A CA 1
ATOM 2026 C C . ASP A 1 255 ? 21.193 -4.916 -44.823 1.00 89.62 255 ASP A C 1
ATOM 2028 O O . ASP A 1 255 ? 19.971 -4.928 -44.725 1.00 89.62 255 ASP A O 1
ATOM 2032 N N . GLY A 1 256 ? 21.851 -3.797 -45.121 1.00 87.94 256 GLY A N 1
ATOM 2033 C CA . GLY A 1 256 ? 21.201 -2.490 -45.241 1.00 87.94 256 GLY A CA 1
ATOM 2034 C C . GLY A 1 256 ? 20.937 -1.788 -43.911 1.00 87.94 256 GLY A C 1
ATOM 2035 O O . GLY A 1 256 ? 20.461 -0.655 -43.919 1.00 87.94 256 GLY A O 1
ATOM 2036 N N . THR A 1 257 ? 21.267 -2.441 -42.795 1.00 91.50 257 THR A N 1
ATOM 2037 C CA . THR A 1 257 ? 21.067 -1.935 -41.429 1.00 91.50 257 THR A CA 1
ATOM 2038 C C . THR A 1 257 ? 22.399 -1.715 -40.714 1.00 91.50 257 THR A C 1
ATOM 2040 O O . THR A 1 257 ? 22.638 -0.631 -40.194 1.00 91.50 257 THR A O 1
ATOM 2043 N N . LEU A 1 258 ? 23.294 -2.709 -40.733 1.00 93.25 258 LEU A N 1
ATOM 2044 C CA . LEU A 1 258 ? 24.642 -2.623 -40.146 1.00 93.25 258 LEU A CA 1
ATOM 2045 C C . LEU A 1 258 ? 25.717 -2.422 -41.198 1.00 93.25 258 LEU A C 1
ATOM 2047 O O . LEU A 1 258 ? 26.672 -1.674 -41.004 1.00 93.25 258 LEU A O 1
ATOM 2051 N N . ILE A 1 259 ? 25.564 -3.130 -42.311 1.00 91.69 259 ILE A N 1
ATOM 2052 C CA . ILE A 1 259 ? 26.484 -3.103 -43.438 1.00 91.69 259 ILE A CA 1
ATOM 2053 C C . ILE A 1 259 ? 25.717 -2.747 -44.698 1.00 91.69 259 ILE A C 1
ATOM 2055 O O . ILE A 1 259 ? 24.518 -3.014 -44.795 1.00 91.69 259 ILE A O 1
ATOM 2059 N N . LYS A 1 260 ? 26.416 -2.186 -45.680 1.00 86.88 260 LYS A N 1
ATOM 2060 C CA . LYS A 1 260 ? 25.809 -1.831 -46.962 1.00 86.88 260 LYS A CA 1
ATOM 2061 C C . LYS A 1 260 ? 25.114 -3.037 -47.605 1.00 86.88 260 LYS A C 1
ATOM 2063 O O . LYS A 1 260 ? 25.707 -4.114 -47.710 1.00 86.88 260 LYS A O 1
ATOM 2068 N N . HIS A 1 261 ? 23.867 -2.860 -48.030 1.00 80.81 261 HIS A N 1
ATOM 2069 C CA . HIS A 1 261 ? 23.048 -3.937 -48.576 1.00 80.81 261 HIS A CA 1
ATOM 2070 C C . HIS A 1 261 ? 23.627 -4.500 -49.885 1.00 80.81 261 HIS A C 1
ATOM 2072 O O . HIS A 1 261 ? 23.939 -3.762 -50.823 1.00 80.81 261 HIS A O 1
ATOM 2078 N N . VAL A 1 262 ? 23.699 -5.832 -49.993 1.00 73.31 262 VAL A N 1
ATOM 2079 C CA . VAL A 1 262 ? 24.184 -6.528 -51.195 1.00 73.31 262 VAL A CA 1
ATOM 2080 C C . VAL A 1 262 ? 23.036 -7.285 -51.869 1.00 73.31 262 VAL A C 1
ATOM 2082 O O . VAL A 1 262 ? 22.500 -8.251 -51.336 1.00 73.31 262 VAL A O 1
ATOM 2085 N N . HIS A 1 263 ? 22.666 -6.886 -53.091 1.00 62.69 263 HIS A N 1
ATOM 2086 C CA . HIS A 1 263 ? 21.450 -7.368 -53.768 1.00 62.69 263 HIS A CA 1
ATOM 2087 C C . HIS A 1 263 ? 21.463 -8.838 -54.231 1.00 62.69 263 HIS A C 1
ATOM 2089 O O . HIS A 1 263 ? 20.410 -9.358 -54.604 1.00 62.69 263 HIS A O 1
ATOM 2095 N N . ARG A 1 264 ? 22.616 -9.527 -54.266 1.00 67.38 264 ARG A N 1
ATOM 2096 C CA . ARG A 1 264 ? 22.673 -10.957 -54.635 1.00 67.38 264 ARG A CA 1
ATOM 2097 C C . ARG A 1 264 ? 23.627 -11.741 -53.750 1.00 67.38 264 ARG A C 1
ATOM 2099 O O . ARG A 1 264 ? 24.758 -11.326 -53.525 1.00 67.38 264 ARG A O 1
ATOM 2106 N N . PHE A 1 265 ? 23.202 -12.953 -53.389 1.00 65.56 265 PHE A N 1
ATOM 2107 C CA . PHE A 1 265 ? 24.002 -13.925 -52.639 1.00 65.56 265 PHE A CA 1
ATOM 2108 C C . PHE A 1 265 ? 25.377 -14.184 -53.270 1.00 65.56 265 PHE A C 1
ATOM 2110 O O . PHE A 1 265 ? 26.366 -14.328 -52.562 1.00 65.56 265 PHE A O 1
ATOM 2117 N N . SER A 1 266 ? 25.450 -14.195 -54.606 1.00 65.12 266 SER A N 1
ATOM 2118 C CA . SER A 1 266 ? 26.699 -14.411 -55.339 1.00 65.12 266 SER A CA 1
ATOM 2119 C C . SER A 1 266 ? 27.775 -13.374 -55.028 1.00 65.12 266 SER A C 1
ATOM 2121 O O . SER A 1 266 ? 28.936 -13.694 -55.210 1.00 65.12 266 SER A O 1
ATOM 2123 N N . TYR A 1 267 ? 27.422 -12.168 -54.573 1.00 63.06 267 TYR A N 1
ATOM 2124 C CA . TYR A 1 267 ? 28.375 -11.085 -54.302 1.00 63.06 267 TYR A CA 1
ATOM 2125 C C . TYR A 1 267 ? 28.888 -11.051 -52.864 1.00 63.06 267 TYR A C 1
ATOM 2127 O O . TYR A 1 267 ? 29.878 -10.377 -52.599 1.00 63.06 267 TYR A O 1
ATOM 2135 N N . VAL A 1 268 ? 28.277 -11.815 -51.953 1.00 61.19 268 VAL A N 1
ATOM 2136 C CA . VAL A 1 268 ? 28.593 -11.780 -50.516 1.00 61.19 268 VAL A CA 1
ATOM 2137 C C . VAL A 1 268 ? 30.058 -12.167 -50.234 1.00 61.19 268 VAL A C 1
ATOM 2139 O O . VAL A 1 268 ? 30.545 -11.893 -49.148 1.00 61.19 268 VAL A O 1
ATOM 2142 N N . GLY A 1 269 ? 30.792 -12.743 -51.200 1.00 60.66 269 GLY A N 1
ATOM 2143 C CA . GLY A 1 269 ? 32.216 -13.096 -51.073 1.00 60.66 269 GLY A CA 1
ATOM 2144 C C . GLY A 1 269 ? 33.191 -12.407 -52.036 1.00 60.66 269 GLY A C 1
ATOM 2145 O O . GLY A 1 269 ? 34.375 -12.721 -51.977 1.00 60.66 269 GLY A O 1
ATOM 2146 N N . PHE A 1 270 ? 32.733 -11.513 -52.922 1.00 64.00 270 PHE A N 1
ATOM 2147 C CA . PHE A 1 270 ? 33.612 -10.841 -53.901 1.00 64.00 270 PHE A CA 1
ATOM 2148 C C . PHE A 1 270 ? 33.943 -9.392 -53.536 1.00 64.00 270 PHE A C 1
ATOM 2150 O O . PHE A 1 270 ? 34.933 -8.861 -54.032 1.00 64.00 270 PHE A O 1
ATOM 2157 N N . GLU A 1 271 ? 33.148 -8.767 -52.668 1.00 68.50 271 GLU A N 1
ATOM 2158 C CA . GLU A 1 271 ? 33.350 -7.386 -52.227 1.00 68.50 271 GLU A CA 1
ATOM 2159 C C . GLU A 1 271 ? 33.518 -7.327 -50.700 1.00 68.50 271 GLU A C 1
ATOM 2161 O O . GLU A 1 271 ? 32.865 -8.092 -49.979 1.00 68.50 271 GLU A O 1
ATOM 2166 N N . PRO A 1 272 ? 34.403 -6.453 -50.183 1.00 76.00 272 PRO A N 1
ATOM 2167 C CA . PRO A 1 272 ? 34.544 -6.257 -48.747 1.00 76.00 272 PRO A CA 1
ATOM 2168 C C . PRO A 1 272 ? 33.250 -5.673 -48.172 1.00 76.00 272 PRO A C 1
ATOM 2170 O O . PRO A 1 272 ? 32.647 -4.772 -48.757 1.00 76.00 272 PRO A O 1
ATOM 2173 N N . ALA A 1 273 ? 32.828 -6.175 -47.011 1.00 85.94 273 ALA A N 1
ATOM 2174 C CA . ALA A 1 273 ? 31.711 -5.581 -46.291 1.00 85.94 273 ALA A CA 1
ATOM 2175 C C . ALA A 1 273 ? 32.093 -4.170 -45.819 1.00 85.94 273 ALA A C 1
ATOM 2177 O O . ALA A 1 273 ? 33.220 -3.938 -45.387 1.00 85.94 273 ALA A O 1
ATOM 2178 N N . ILE A 1 274 ? 31.149 -3.234 -45.903 1.00 90.12 274 ILE A N 1
ATOM 2179 C CA . ILE A 1 274 ? 31.324 -1.850 -45.455 1.00 90.12 274 ILE A CA 1
ATOM 2180 C C . ILE A 1 274 ? 30.302 -1.602 -44.350 1.00 90.12 274 ILE A C 1
ATOM 2182 O O . ILE A 1 274 ? 29.101 -1.680 -44.616 1.00 90.12 274 ILE A O 1
ATOM 2186 N N . ALA A 1 275 ? 30.777 -1.319 -43.135 1.00 92.75 275 ALA A N 1
ATOM 2187 C CA . ALA A 1 275 ? 29.923 -0.890 -42.031 1.00 92.75 275 ALA A CA 1
ATOM 2188 C C . ALA A 1 275 ? 29.292 0.475 -42.339 1.00 92.75 275 ALA A C 1
ATOM 2190 O O . ALA A 1 275 ? 29.944 1.364 -42.895 1.00 92.75 275 ALA A O 1
ATOM 2191 N N . LEU A 1 276 ? 28.019 0.632 -41.988 1.00 94.38 276 LEU A N 1
ATOM 2192 C CA . LEU A 1 276 ? 27.320 1.907 -42.087 1.00 94.38 276 LEU A CA 1
ATOM 2193 C C . LEU A 1 276 ? 27.745 2.839 -40.944 1.00 94.38 276 LEU A C 1
ATOM 2195 O O . LEU A 1 276 ? 28.258 2.413 -39.908 1.00 94.38 276 LEU A O 1
ATOM 2199 N N . LYS A 1 277 ? 27.553 4.141 -41.152 1.00 93.75 277 LYS A N 1
ATOM 2200 C CA . LYS A 1 277 ? 28.022 5.189 -40.241 1.00 93.75 277 LYS A CA 1
ATOM 2201 C C . LYS A 1 277 ? 27.354 5.073 -38.860 1.00 93.75 277 LYS A C 1
ATOM 2203 O O . LYS A 1 277 ? 26.153 4.822 -38.790 1.00 93.75 277 LYS A O 1
ATOM 2208 N N . GLY A 1 278 ? 28.118 5.235 -37.778 1.00 92.00 278 GLY A N 1
ATOM 2209 C CA . GLY A 1 278 ? 27.622 5.180 -36.393 1.00 92.00 278 GLY A CA 1
ATOM 2210 C C . GLY A 1 278 ? 27.361 3.772 -35.838 1.00 92.00 278 GLY A C 1
ATOM 2211 O O . GLY A 1 278 ? 27.073 3.625 -34.651 1.00 92.00 278 GLY A O 1
ATOM 2212 N N . VAL A 1 279 ? 27.439 2.725 -36.670 1.00 95.44 279 VAL A N 1
ATOM 2213 C CA . VAL A 1 279 ? 27.122 1.347 -36.258 1.00 95.44 279 VAL A CA 1
ATOM 2214 C C . VAL A 1 279 ? 28.144 0.813 -35.260 1.00 95.44 279 VAL A C 1
ATOM 2216 O O . VAL A 1 279 ? 27.767 0.268 -34.224 1.00 95.44 279 VAL A O 1
ATOM 2219 N N . ILE A 1 280 ? 29.436 0.974 -35.555 1.00 93.56 280 ILE A N 1
ATOM 2220 C CA . ILE A 1 280 ? 30.510 0.429 -34.717 1.00 93.56 280 ILE A CA 1
ATOM 2221 C C . ILE A 1 280 ? 30.522 1.116 -33.351 1.00 93.56 280 ILE A C 1
ATOM 2223 O O . ILE A 1 280 ? 30.608 0.447 -32.322 1.00 93.56 280 ILE A O 1
ATOM 2227 N N . GLU A 1 281 ? 30.391 2.443 -33.328 1.00 92.12 281 GLU A N 1
ATOM 2228 C CA . GLU A 1 281 ? 30.348 3.224 -32.094 1.00 92.12 281 GLU A CA 1
ATOM 2229 C C . GLU A 1 281 ? 29.182 2.785 -31.200 1.00 92.12 281 GLU A C 1
ATOM 2231 O O . GLU A 1 281 ? 29.382 2.539 -30.008 1.00 92.12 281 GLU A O 1
ATOM 2236 N N . LYS A 1 282 ? 27.987 2.611 -31.779 1.00 93.25 282 LYS A N 1
ATOM 2237 C CA . LYS A 1 282 ? 26.792 2.234 -31.016 1.00 93.25 282 LYS A CA 1
ATOM 2238 C C . LYS A 1 282 ? 26.852 0.795 -30.496 1.00 93.25 282 LYS A C 1
ATOM 2240 O O . LYS A 1 282 ? 26.446 0.537 -29.367 1.00 93.25 282 LYS A O 1
ATOM 2245 N N . PHE A 1 283 ? 27.409 -0.141 -31.264 1.00 95.69 283 PHE A N 1
ATOM 2246 C CA . PHE A 1 283 ? 27.592 -1.522 -30.802 1.00 95.69 283 PHE A CA 1
ATOM 2247 C C . PHE A 1 283 ? 28.577 -1.620 -29.632 1.00 95.69 283 PHE A C 1
ATOM 2249 O O . PHE A 1 283 ? 28.310 -2.342 -28.673 1.00 95.69 283 PHE A O 1
ATOM 2256 N N . ASN A 1 284 ? 29.667 -0.846 -29.663 1.00 89.19 284 ASN A N 1
ATOM 2257 C CA . ASN A 1 284 ? 30.596 -0.760 -28.534 1.00 89.19 284 ASN A CA 1
ATOM 2258 C C . ASN A 1 284 ? 29.919 -0.184 -27.279 1.00 89.19 284 ASN A C 1
ATOM 2260 O O . ASN A 1 284 ? 30.154 -0.662 -26.170 1.00 89.19 284 ASN A O 1
ATOM 2264 N N . GLU A 1 285 ? 29.057 0.825 -27.441 1.00 89.69 285 GLU A N 1
ATOM 2265 C CA . GLU A 1 285 ? 28.260 1.375 -26.340 1.00 89.69 285 GLU A CA 1
ATOM 2266 C C . GLU A 1 285 ? 27.330 0.308 -25.743 1.00 89.69 285 GLU A C 1
ATOM 2268 O O . GLU A 1 285 ? 27.339 0.098 -24.528 1.00 89.69 285 GLU A O 1
ATOM 2273 N N . TRP A 1 286 ? 26.575 -0.406 -26.582 1.00 93.94 286 TRP A N 1
ATOM 2274 C CA . TRP A 1 286 ? 25.655 -1.462 -26.153 1.00 93.94 286 TRP A CA 1
ATOM 2275 C C . TRP A 1 286 ? 26.355 -2.603 -25.413 1.00 93.94 286 TRP A C 1
ATOM 2277 O O . TRP A 1 286 ? 25.889 -3.007 -24.344 1.00 93.94 286 TRP A O 1
ATOM 2287 N N . ASP A 1 287 ? 27.488 -3.075 -25.929 1.00 90.62 287 ASP A N 1
ATOM 2288 C CA . ASP A 1 287 ? 28.298 -4.112 -25.284 1.00 90.62 287 ASP A CA 1
ATOM 2289 C C . ASP A 1 287 ? 28.836 -3.640 -23.923 1.00 90.62 287 ASP A C 1
ATOM 2291 O O . ASP A 1 287 ? 28.695 -4.335 -22.916 1.00 90.62 287 ASP A O 1
ATOM 2295 N N . SER A 1 288 ? 29.334 -2.398 -23.840 1.00 83.06 288 SER A N 1
ATOM 2296 C CA . SER A 1 288 ? 29.835 -1.820 -22.581 1.00 83.06 288 SER A CA 1
ATOM 2297 C C . SER A 1 288 ? 28.758 -1.683 -21.496 1.00 83.06 288 SER A C 1
ATOM 2299 O O . SER A 1 288 ? 29.057 -1.759 -20.302 1.00 83.06 288 SER A O 1
ATOM 2301 N N . ARG A 1 289 ? 27.491 -1.525 -21.905 1.00 84.56 289 ARG A N 1
ATOM 2302 C CA . ARG A 1 289 ? 26.307 -1.498 -21.029 1.00 84.56 289 ARG A CA 1
ATOM 2303 C C . ARG A 1 289 ? 25.743 -2.894 -20.741 1.00 84.56 289 ARG A C 1
ATOM 2305 O O . ARG A 1 289 ? 24.718 -3.023 -20.069 1.00 84.56 289 ARG A O 1
ATOM 2312 N N . GLY A 1 290 ? 26.394 -3.944 -21.240 1.00 88.50 290 GLY A N 1
ATOM 2313 C CA . GLY A 1 290 ? 26.014 -5.338 -21.035 1.00 88.50 290 GLY A CA 1
ATOM 2314 C C . GLY A 1 290 ? 24.749 -5.755 -21.782 1.00 88.50 290 GLY A C 1
ATOM 2315 O O . GLY A 1 290 ? 24.109 -6.731 -21.381 1.00 88.50 290 GLY A O 1
ATOM 2316 N N . HIS A 1 291 ? 24.330 -5.007 -22.810 1.00 93.50 291 HIS A N 1
ATOM 2317 C CA . HIS A 1 291 ? 23.189 -5.393 -23.637 1.00 93.50 291 HIS A CA 1
ATOM 2318 C C . HIS A 1 291 ? 23.491 -6.683 -24.402 1.00 93.50 291 HIS A C 1
ATOM 2320 O O . HIS A 1 291 ? 24.613 -6.928 -24.830 1.00 93.50 291 HIS A O 1
ATOM 2326 N N . LYS A 1 292 ? 22.460 -7.506 -24.585 1.00 96.50 292 LYS A N 1
ATOM 2327 C CA . LYS A 1 292 ? 22.517 -8.715 -25.407 1.00 96.50 292 LYS A CA 1
ATOM 2328 C C . LYS A 1 292 ? 22.265 -8.345 -26.863 1.00 96.50 292 LYS A C 1
ATOM 2330 O O . LYS A 1 292 ? 21.220 -7.769 -27.158 1.00 96.50 292 LYS A O 1
ATOM 2335 N N . ILE A 1 293 ? 23.156 -8.714 -27.774 1.00 97.81 293 ILE A N 1
ATOM 2336 C CA . ILE A 1 293 ? 23.056 -8.376 -29.200 1.00 97.81 293 ILE A CA 1
ATOM 2337 C C . ILE A 1 293 ? 22.771 -9.641 -30.015 1.00 97.81 293 ILE A C 1
ATOM 2339 O O . ILE A 1 293 ? 23.592 -10.557 -30.097 1.00 97.81 293 ILE A O 1
ATOM 2343 N N . ILE A 1 294 ? 21.600 -9.689 -30.647 1.00 98.06 294 ILE A N 1
ATOM 2344 C CA . ILE A 1 294 ? 21.168 -10.779 -31.526 1.00 98.06 294 ILE A CA 1
ATOM 2345 C C . ILE A 1 294 ? 21.062 -10.245 -32.949 1.00 98.06 294 ILE A C 1
ATOM 2347 O O . ILE A 1 294 ? 20.202 -9.423 -33.267 1.00 98.06 294 ILE A O 1
ATOM 2351 N N . LEU A 1 295 ? 21.919 -10.749 -33.829 1.00 97.75 295 LEU A N 1
ATOM 2352 C CA . LEU A 1 295 ? 21.902 -10.400 -35.239 1.00 97.75 295 LEU A CA 1
ATOM 2353 C C . LEU A 1 295 ? 21.001 -11.337 -36.032 1.00 97.75 295 LEU A C 1
ATOM 2355 O O . LEU A 1 295 ? 20.912 -12.536 -35.766 1.00 97.75 295 LEU A O 1
ATOM 2359 N N . THR A 1 296 ? 20.341 -10.778 -37.035 1.00 95.75 296 THR A N 1
ATOM 2360 C CA . THR A 1 296 ? 19.365 -11.462 -37.880 1.00 95.75 296 THR A CA 1
ATOM 2361 C C . THR A 1 296 ? 19.627 -11.137 -39.348 1.00 95.75 296 THR A C 1
ATOM 2363 O O . THR A 1 296 ? 20.006 -10.019 -39.681 1.00 95.75 296 THR A O 1
ATOM 2366 N N . THR A 1 297 ? 19.458 -12.101 -40.254 1.00 93.88 297 THR A N 1
ATOM 2367 C CA . THR A 1 297 ? 19.616 -11.850 -41.699 1.00 93.88 297 THR A CA 1
ATOM 2368 C C . THR A 1 297 ? 18.850 -12.857 -42.549 1.00 93.88 297 THR A C 1
ATOM 2370 O O . THR A 1 297 ? 18.723 -14.035 -42.200 1.00 93.88 297 THR A O 1
ATOM 2373 N N . ALA A 1 298 ? 18.382 -12.401 -43.713 1.00 91.88 298 ALA A N 1
ATOM 2374 C CA . ALA A 1 298 ? 17.807 -13.269 -44.736 1.00 91.88 298 ALA A CA 1
ATOM 2375 C C . ALA A 1 298 ? 18.856 -14.063 -45.535 1.00 91.88 298 ALA A C 1
ATOM 2377 O O . ALA A 1 298 ? 18.501 -14.925 -46.347 1.00 91.88 298 ALA A O 1
ATOM 2378 N N . ARG A 1 299 ? 20.156 -13.812 -45.316 1.00 90.81 299 ARG A N 1
ATOM 2379 C CA . ARG A 1 299 ? 21.226 -14.646 -45.873 1.00 90.81 299 ARG A CA 1
ATOM 2380 C C . ARG A 1 299 ? 21.003 -16.097 -45.466 1.00 90.81 299 ARG A C 1
ATOM 2382 O O . ARG A 1 299 ? 20.703 -16.400 -44.315 1.00 90.81 299 ARG A O 1
ATOM 2389 N N . LYS A 1 300 ? 21.166 -17.006 -46.427 1.00 90.94 300 LYS A N 1
ATOM 2390 C CA . LYS A 1 300 ? 21.054 -18.448 -46.183 1.00 90.94 300 LYS A CA 1
ATOM 2391 C C . LYS A 1 300 ? 22.125 -18.902 -45.199 1.00 90.94 300 LYS A C 1
ATOM 2393 O O . LYS A 1 300 ? 23.248 -18.407 -45.246 1.00 90.94 300 LYS A O 1
ATOM 2398 N N . GLU A 1 301 ? 21.814 -19.934 -44.422 1.00 93.94 301 GLU A N 1
ATOM 2399 C CA . GLU A 1 301 ? 22.773 -20.556 -43.499 1.00 93.94 301 GLU A CA 1
ATOM 2400 C C . GLU A 1 301 ? 24.075 -21.015 -44.166 1.00 93.94 301 GLU A C 1
ATOM 2402 O O . GLU A 1 301 ? 25.150 -20.953 -43.579 1.00 93.94 301 GLU A O 1
ATOM 2407 N N . SER A 1 302 ? 24.027 -21.382 -45.449 1.00 91.88 302 SER A N 1
ATOM 2408 C CA . SER A 1 302 ? 25.227 -21.711 -46.225 1.00 91.88 302 SER A CA 1
ATOM 2409 C C . SER A 1 302 ? 26.248 -20.562 -46.328 1.00 91.88 302 SER A C 1
ATOM 2411 O O . SER A 1 302 ? 27.375 -20.808 -46.744 1.00 91.88 302 SER A O 1
ATOM 2413 N N . ALA A 1 303 ? 25.882 -19.320 -45.985 1.00 89.94 303 ALA A N 1
ATOM 2414 C CA . ALA A 1 303 ? 26.781 -18.161 -45.927 1.00 89.94 303 ALA A CA 1
ATOM 2415 C C . ALA A 1 303 ? 27.222 -17.778 -44.504 1.00 89.94 303 ALA A C 1
ATOM 2417 O O . ALA A 1 303 ? 27.797 -16.700 -44.330 1.00 89.94 303 ALA A O 1
ATOM 2418 N N . ARG A 1 304 ? 26.981 -18.623 -43.493 1.00 93.94 304 ARG A N 1
ATOM 2419 C CA . ARG A 1 304 ? 27.323 -18.333 -42.093 1.00 93.94 304 ARG A CA 1
ATOM 2420 C C . ARG A 1 304 ? 28.776 -17.940 -41.895 1.00 93.94 304 ARG A C 1
ATOM 2422 O O . ARG A 1 304 ? 29.041 -16.820 -41.482 1.00 93.94 304 ARG A O 1
ATOM 2429 N N . MET A 1 305 ? 29.701 -18.815 -42.287 1.00 93.31 305 MET A N 1
ATOM 2430 C CA . MET A 1 305 ? 31.142 -18.589 -42.114 1.00 93.31 305 MET A CA 1
ATOM 2431 C C . MET A 1 305 ? 31.600 -17.259 -42.731 1.00 93.31 305 MET A C 1
ATOM 2433 O O . MET A 1 305 ? 32.405 -16.536 -42.155 1.00 93.31 305 MET A O 1
ATOM 2437 N N . LEU A 1 306 ? 31.064 -16.924 -43.905 1.00 90.75 306 LEU A N 1
ATOM 2438 C CA . LEU A 1 306 ? 31.391 -15.692 -44.614 1.00 90.75 306 LEU A CA 1
ATOM 2439 C C . LEU A 1 306 ? 30.808 -14.455 -43.922 1.00 90.75 306 LEU A C 1
ATOM 2441 O O . LEU A 1 306 ? 31.473 -13.429 -43.835 1.00 90.75 306 LEU A O 1
ATOM 2445 N N . THR A 1 307 ? 29.582 -14.564 -43.412 1.00 92.38 307 THR A N 1
ATOM 2446 C CA . THR A 1 307 ? 28.902 -13.478 -42.695 1.00 92.38 307 THR A CA 1
ATOM 2447 C C . THR A 1 307 ? 29.584 -13.198 -41.361 1.00 92.38 307 THR A C 1
ATOM 2449 O O . THR A 1 307 ? 29.894 -12.048 -41.075 1.00 92.38 307 THR A O 1
ATOM 2452 N N . GLU A 1 308 ? 29.896 -14.237 -40.585 1.00 94.75 308 GLU A N 1
ATOM 2453 C CA . GLU A 1 308 ? 30.647 -14.111 -39.330 1.00 94.75 308 GLU A CA 1
ATOM 2454 C C . GLU A 1 308 ? 32.017 -13.478 -39.586 1.00 94.75 308 GLU A C 1
ATOM 2456 O O . GLU A 1 308 ? 32.375 -12.511 -38.919 1.00 94.75 308 GLU A O 1
ATOM 2461 N N . LYS A 1 309 ? 32.737 -13.929 -40.625 1.00 92.00 309 LYS A N 1
ATOM 2462 C CA . LYS A 1 309 ? 34.014 -13.321 -41.010 1.00 92.00 309 LYS A CA 1
ATOM 2463 C C . LYS A 1 309 ? 33.881 -11.829 -41.329 1.00 92.00 309 LYS A C 1
ATOM 2465 O O . LYS A 1 309 ? 34.687 -11.045 -40.847 1.00 92.00 309 LYS A O 1
ATOM 2470 N N . GLN A 1 310 ? 32.882 -11.431 -42.115 1.00 91.69 310 GLN A N 1
ATOM 2471 C CA . GLN A 1 310 ? 32.660 -10.022 -42.456 1.00 91.69 310 GLN A CA 1
ATOM 2472 C C . GLN A 1 310 ? 32.376 -9.158 -41.227 1.00 91.69 310 GLN A C 1
ATOM 2474 O O . GLN A 1 310 ? 32.918 -8.063 -41.117 1.00 91.69 310 GLN A O 1
ATOM 2479 N N . LEU A 1 311 ? 31.544 -9.645 -40.306 1.00 94.25 311 LEU A N 1
ATOM 2480 C CA . LEU A 1 311 ? 31.227 -8.929 -39.072 1.00 94.25 311 LEU A CA 1
ATOM 2481 C C . LEU A 1 311 ? 32.462 -8.806 -38.168 1.00 94.25 311 LEU A C 1
ATOM 2483 O O . LEU A 1 311 ? 32.741 -7.719 -37.667 1.00 94.25 311 LEU A O 1
ATOM 2487 N N . THR A 1 312 ? 33.240 -9.885 -38.015 1.00 93.31 312 THR A N 1
ATOM 2488 C CA . THR A 1 312 ? 34.490 -9.874 -37.239 1.00 93.31 312 THR A CA 1
ATOM 2489 C C . THR A 1 312 ? 35.541 -8.952 -37.850 1.00 93.31 312 THR A C 1
ATOM 2491 O O . THR A 1 312 ? 36.160 -8.185 -37.118 1.00 93.31 312 THR A O 1
ATOM 2494 N N . ASP A 1 313 ? 35.727 -8.982 -39.173 1.00 92.19 313 ASP A N 1
ATOM 2495 C CA . ASP A 1 313 ? 36.684 -8.111 -39.870 1.00 92.19 313 ASP A CA 1
ATOM 2496 C C . ASP A 1 313 ? 36.324 -6.618 -39.694 1.00 92.19 313 ASP A C 1
ATOM 2498 O O . ASP A 1 313 ? 37.210 -5.766 -39.692 1.00 92.19 313 ASP A O 1
ATOM 2502 N N . LEU A 1 314 ? 35.034 -6.303 -39.513 1.00 92.56 314 LEU A N 1
ATOM 2503 C CA . LEU A 1 314 ? 34.527 -4.957 -39.224 1.00 92.56 314 LEU A CA 1
ATOM 2504 C C . LEU A 1 314 ? 34.532 -4.591 -37.731 1.00 92.56 314 LEU A C 1
ATOM 2506 O O . LEU A 1 314 ? 34.255 -3.443 -37.393 1.00 92.56 314 LEU A O 1
ATOM 2510 N N . GLY A 1 315 ? 34.828 -5.540 -36.838 1.00 90.56 315 GLY A N 1
ATOM 2511 C CA . GLY A 1 315 ? 34.789 -5.328 -35.390 1.00 90.56 315 GLY A CA 1
ATOM 2512 C C . GLY A 1 315 ? 33.378 -5.220 -34.802 1.00 90.56 315 GLY A C 1
ATOM 2513 O O . GLY A 1 315 ? 33.217 -4.663 -33.721 1.00 90.56 315 GLY A O 1
ATOM 2514 N N . ILE A 1 316 ? 32.354 -5.735 -35.488 1.00 95.44 316 ILE A N 1
ATOM 2515 C CA . ILE A 1 316 ? 30.981 -5.775 -34.966 1.00 95.44 316 ILE A CA 1
ATOM 2516 C C . ILE A 1 316 ? 30.873 -6.944 -33.985 1.00 95.44 316 ILE A C 1
ATOM 2518 O O . ILE A 1 316 ? 31.162 -8.080 -34.355 1.00 95.44 316 ILE A O 1
ATOM 2522 N N . CYS A 1 317 ? 30.444 -6.687 -32.749 1.00 92.31 317 CYS A N 1
ATOM 2523 C CA . CYS A 1 317 ? 30.192 -7.725 -31.749 1.00 92.31 317 CYS A CA 1
ATOM 2524 C C . CYS A 1 317 ? 28.751 -8.262 -31.826 1.00 92.31 317 CYS A C 1
ATOM 2526 O O . CYS A 1 317 ? 27.826 -7.569 -32.251 1.00 92.31 317 CYS A O 1
ATOM 2528 N N . TRP A 1 318 ? 28.555 -9.520 -31.427 1.00 97.62 318 TRP A N 1
ATOM 2529 C CA . TRP A 1 318 ? 27.231 -10.122 -31.260 1.00 97.62 318 TRP A CA 1
ATOM 2530 C C . TRP A 1 318 ? 27.289 -11.311 -30.297 1.00 97.62 318 TRP A C 1
ATOM 2532 O O . TRP A 1 318 ? 28.305 -11.998 -30.204 1.00 97.62 318 TRP A O 1
ATOM 2542 N N . ASP A 1 319 ? 26.176 -11.601 -29.624 1.00 97.94 319 ASP A N 1
ATOM 2543 C CA . ASP A 1 319 ? 26.011 -12.806 -28.806 1.00 97.94 319 ASP A CA 1
ATOM 2544 C C . ASP A 1 319 ? 25.461 -13.981 -29.619 1.00 97.94 319 ASP A C 1
ATOM 2546 O O . ASP A 1 319 ? 25.831 -15.134 -29.392 1.00 97.94 319 ASP A O 1
ATOM 2550 N N . GLN A 1 320 ? 24.526 -13.710 -30.536 1.00 98.06 320 GLN A N 1
ATOM 2551 C CA . GLN A 1 320 ? 23.871 -14.729 -31.362 1.00 98.06 320 GLN A CA 1
ATOM 2552 C C . GLN A 1 320 ? 23.629 -14.232 -32.787 1.00 98.06 320 GLN A C 1
ATOM 2554 O O . GLN A 1 320 ? 23.364 -13.053 -33.007 1.00 98.06 320 GLN A O 1
ATOM 2559 N N . LEU A 1 321 ? 23.688 -15.156 -33.750 1.00 97.69 321 LEU A N 1
ATOM 2560 C CA . LEU A 1 321 ? 23.443 -14.891 -35.167 1.00 97.69 321 LEU A CA 1
ATOM 2561 C C . LEU A 1 321 ? 22.386 -15.857 -35.717 1.00 97.69 321 LEU A C 1
ATOM 2563 O O . LEU A 1 321 ? 22.658 -17.047 -35.911 1.00 97.69 321 LEU A O 1
ATOM 2567 N N . ILE A 1 322 ? 21.199 -15.326 -36.005 1.00 97.25 322 ILE A N 1
ATOM 2568 C CA . ILE A 1 322 ? 20.057 -16.038 -36.586 1.00 97.25 322 ILE A CA 1
ATOM 2569 C C . ILE A 1 322 ? 20.023 -15.766 -38.094 1.00 97.25 322 ILE A C 1
ATOM 2571 O O . ILE A 1 322 ? 19.826 -14.633 -38.533 1.00 97.25 322 ILE A O 1
ATOM 2575 N N . MET A 1 323 ? 20.199 -16.803 -38.911 1.00 95.81 323 MET A N 1
ATOM 2576 C CA . MET A 1 323 ? 20.221 -16.674 -40.371 1.00 95.81 323 MET A CA 1
ATOM 2577 C C . MET A 1 323 ? 19.045 -17.398 -41.024 1.00 95.81 323 MET A C 1
ATOM 2579 O O . MET A 1 323 ? 18.337 -18.181 -40.393 1.00 95.81 323 MET A O 1
ATOM 2583 N N . GLY A 1 324 ? 18.836 -17.138 -42.313 1.00 92.38 324 GLY A N 1
ATOM 2584 C CA . GLY A 1 324 ? 17.794 -17.782 -43.107 1.00 92.38 324 GLY A CA 1
ATOM 2585 C C . GLY A 1 324 ? 16.375 -17.330 -42.765 1.00 92.38 324 GLY A C 1
ATOM 2586 O O . GLY A 1 324 ? 15.426 -18.020 -43.138 1.00 92.38 324 GLY A O 1
ATOM 2587 N N . VAL A 1 325 ? 16.206 -16.192 -42.081 1.00 93.38 325 VAL A N 1
ATOM 2588 C CA . VAL A 1 325 ? 14.872 -15.611 -41.878 1.00 93.38 325 VAL A CA 1
ATOM 2589 C C . VAL A 1 325 ? 14.318 -15.062 -43.196 1.00 93.38 325 VAL A C 1
ATOM 2591 O O . VAL A 1 325 ? 15.053 -14.792 -44.143 1.00 93.38 325 VAL A O 1
ATOM 2594 N N . THR A 1 326 ? 13.002 -14.897 -43.304 1.00 88.25 326 THR A N 1
ATOM 2595 C CA . THR A 1 326 ? 12.406 -14.349 -44.531 1.00 88.25 326 THR A CA 1
ATOM 2596 C C . THR A 1 326 ? 12.705 -12.856 -44.675 1.00 88.25 326 THR A C 1
ATOM 2598 O O . THR A 1 326 ? 12.742 -12.138 -43.679 1.00 88.25 326 THR A O 1
ATOM 2601 N N . SER A 1 327 ? 12.807 -12.360 -45.910 1.00 83.81 327 SER A N 1
ATOM 2602 C CA . SER A 1 327 ? 12.944 -10.923 -46.210 1.00 83.81 327 SER A CA 1
ATOM 2603 C C . SER A 1 327 ? 11.638 -10.123 -46.067 1.00 83.81 327 SER A C 1
ATOM 2605 O O . SER A 1 327 ? 11.593 -8.954 -46.435 1.00 83.81 327 SER A O 1
ATOM 2607 N N . GLY A 1 328 ? 10.554 -10.761 -45.616 1.00 86.62 328 GLY A N 1
ATOM 2608 C CA . GLY A 1 328 ? 9.274 -10.105 -45.360 1.00 86.62 328 GLY A CA 1
ATOM 2609 C C . GLY A 1 328 ? 9.274 -9.275 -44.075 1.00 86.62 328 GLY A C 1
ATOM 2610 O O . GLY A 1 328 ? 10.269 -9.207 -43.353 1.00 86.62 328 GLY A O 1
ATOM 2611 N N . VAL A 1 329 ? 8.121 -8.666 -43.782 1.00 89.38 329 VAL A N 1
ATOM 2612 C CA . VAL A 1 329 ? 7.903 -7.883 -42.556 1.00 89.38 329 VAL A CA 1
ATOM 2613 C C . VAL A 1 329 ? 8.173 -8.746 -41.325 1.00 89.38 329 VAL A C 1
ATOM 2615 O O . VAL A 1 329 ? 7.679 -9.870 -41.219 1.00 89.38 329 VAL A O 1
ATOM 2618 N N . ARG A 1 330 ? 8.939 -8.198 -40.380 1.00 88.50 330 ARG A N 1
ATOM 2619 C CA . ARG A 1 330 ? 9.226 -8.830 -39.092 1.00 88.50 330 ARG A CA 1
ATOM 2620 C C . ARG A 1 330 ? 8.273 -8.270 -38.048 1.00 88.50 330 ARG A C 1
ATOM 2622 O O . ARG A 1 330 ? 8.125 -7.057 -37.937 1.00 88.50 330 ARG A O 1
ATOM 2629 N N . VAL A 1 331 ? 7.631 -9.156 -37.296 1.00 89.06 331 VAL A N 1
ATOM 2630 C CA . VAL A 1 331 ? 6.699 -8.789 -36.226 1.00 89.06 331 VAL A CA 1
ATOM 2631 C C . VAL A 1 331 ? 7.286 -9.261 -34.903 1.00 89.06 331 VAL A C 1
ATOM 2633 O O . VAL A 1 331 ? 7.519 -10.456 -34.726 1.00 89.06 331 VAL A O 1
ATOM 2636 N N . LEU A 1 332 ? 7.530 -8.323 -33.987 1.00 90.31 332 LEU A N 1
ATOM 2637 C CA . LEU A 1 332 ? 7.966 -8.615 -32.625 1.00 90.31 332 LEU A CA 1
ATOM 2638 C C . LEU A 1 332 ? 6.730 -8.720 -31.724 1.00 90.31 332 LEU A C 1
ATOM 2640 O O . LEU A 1 332 ? 5.991 -7.752 -31.573 1.00 90.31 332 LEU A O 1
ATOM 2644 N N . ILE A 1 333 ? 6.498 -9.899 -31.148 1.00 88.94 333 ILE A N 1
ATOM 2645 C CA . ILE A 1 333 ? 5.386 -10.163 -30.226 1.00 88.94 333 ILE A CA 1
ATOM 2646 C C . ILE A 1 333 ? 5.980 -10.399 -28.840 1.00 88.94 333 ILE A C 1
ATOM 2648 O O . ILE A 1 333 ? 6.848 -11.259 -28.695 1.00 88.94 333 ILE A O 1
ATOM 2652 N N . ASN A 1 334 ? 5.514 -9.653 -27.837 1.00 90.69 334 ASN A N 1
ATOM 2653 C CA . ASN A 1 334 ? 5.960 -9.800 -26.453 1.00 90.69 334 ASN A CA 1
ATOM 2654 C C . ASN A 1 334 ? 4.803 -9.620 -25.461 1.00 90.69 334 ASN A C 1
ATOM 2656 O O . ASN A 1 334 ? 3.768 -9.048 -25.810 1.00 90.69 334 ASN A O 1
ATOM 2660 N N . ASP A 1 335 ? 4.966 -10.120 -24.237 1.00 86.12 335 ASP A N 1
ATOM 2661 C CA . ASP A 1 335 ? 3.963 -9.981 -23.185 1.00 86.12 335 ASP A CA 1
ATOM 2662 C C . ASP A 1 335 ? 3.958 -8.575 -22.565 1.00 86.12 335 ASP A C 1
ATOM 2664 O O . ASP A 1 335 ? 4.938 -7.829 -22.608 1.00 86.12 335 ASP A O 1
ATOM 2668 N N . LYS A 1 336 ? 2.830 -8.227 -21.945 1.00 83.12 336 LYS A N 1
ATOM 2669 C CA . LYS A 1 336 ? 2.658 -7.031 -21.121 1.00 83.12 336 LYS A CA 1
ATOM 2670 C C . LYS A 1 336 ? 1.908 -7.437 -19.857 1.00 83.12 336 LYS A C 1
ATOM 2672 O O . LYS A 1 336 ? 0.923 -8.167 -19.934 1.00 83.12 336 LYS A O 1
ATOM 2677 N N . HIS A 1 337 ? 2.398 -7.016 -18.693 1.00 68.81 337 HIS A N 1
ATOM 2678 C CA . HIS A 1 337 ? 1.886 -7.519 -17.416 1.00 68.81 337 HIS A CA 1
ATOM 2679 C C . HIS A 1 337 ? 0.598 -6.805 -16.975 1.00 68.81 337 HIS A C 1
ATOM 2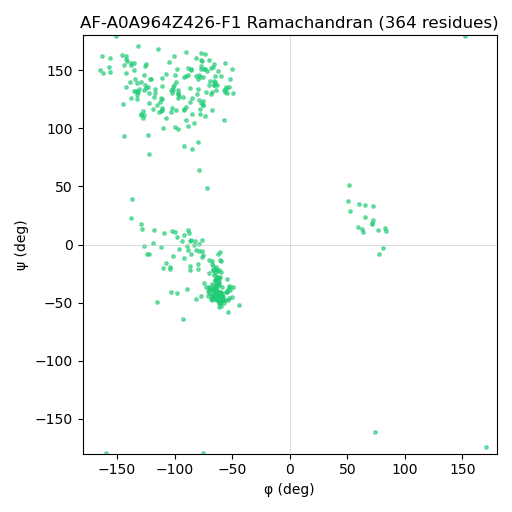681 O O . HIS A 1 337 ? -0.374 -7.473 -16.614 1.00 68.81 337 HIS A O 1
ATOM 2687 N N . LEU A 1 338 ? 0.564 -5.470 -17.036 1.00 72.19 338 LEU A N 1
ATOM 2688 C CA . LEU A 1 338 ? -0.645 -4.653 -16.880 1.00 72.19 338 LEU A CA 1
ATOM 2689 C C . LEU A 1 338 ? -0.814 -3.714 -18.072 1.00 72.19 338 LEU A C 1
ATOM 2691 O O . LEU A 1 338 ? 0.160 -3.299 -18.692 1.00 72.19 338 LEU A O 1
ATOM 2695 N N . GLU A 1 339 ? -2.054 -3.323 -18.356 1.00 74.75 339 GLU A N 1
ATOM 2696 C CA . GLU A 1 339 ? -2.368 -2.389 -19.443 1.00 74.75 339 GLU A CA 1
ATOM 2697 C C . GLU A 1 339 ? -1.658 -1.034 -19.275 1.00 74.75 339 GLU A C 1
ATOM 2699 O O . GLU A 1 339 ? -1.162 -0.473 -20.250 1.00 74.75 339 GLU A O 1
ATOM 2704 N N . SER A 1 340 ? -1.524 -0.572 -18.028 1.00 72.81 340 SER A N 1
ATOM 2705 C CA . SER A 1 340 ? -0.856 0.678 -17.652 1.00 72.81 340 SER A CA 1
ATOM 2706 C C . SER A 1 340 ? 0.675 0.633 -17.682 1.00 72.81 340 SER A C 1
ATOM 2708 O O . SER A 1 340 ? 1.300 1.675 -17.506 1.00 72.81 340 SER A O 1
ATOM 2710 N N . ASP A 1 341 ? 1.292 -0.545 -17.819 1.00 73.62 341 ASP A N 1
ATOM 2711 C CA . ASP A 1 341 ? 2.755 -0.658 -17.815 1.00 73.62 341 ASP A CA 1
ATOM 2712 C C . ASP A 1 341 ? 3.350 -0.124 -19.135 1.00 73.62 341 ASP A C 1
ATOM 2714 O O . ASP A 1 341 ? 2.656 0.009 -20.144 1.00 73.62 341 ASP A O 1
ATOM 2718 N N . ASN A 1 342 ? 4.654 0.153 -19.165 1.00 80.25 342 ASN A N 1
ATOM 2719 C CA . ASN A 1 342 ? 5.349 0.434 -20.424 1.00 80.25 342 ASN A CA 1
ATOM 2720 C C . ASN A 1 342 ? 5.429 -0.834 -21.291 1.00 80.25 342 ASN A C 1
ATOM 2722 O O . ASN A 1 342 ? 5.461 -1.957 -20.773 1.00 80.25 342 ASN A O 1
ATOM 2726 N N . ASP A 1 343 ? 5.483 -0.667 -22.612 1.00 85.00 343 ASP A N 1
ATOM 2727 C CA . ASP A 1 343 ? 5.631 -1.799 -23.526 1.00 85.00 343 ASP A CA 1
ATOM 2728 C C . ASP A 1 343 ? 6.999 -2.472 -23.349 1.00 85.00 343 ASP A C 1
ATOM 2730 O O . ASP A 1 343 ? 8.036 -1.820 -23.216 1.00 85.00 343 ASP A O 1
ATOM 2734 N N . ARG A 1 344 ? 7.005 -3.811 -23.340 1.00 86.38 344 ARG A N 1
ATOM 2735 C CA . ARG A 1 344 ? 8.220 -4.624 -23.134 1.00 86.38 344 ARG A CA 1
ATOM 2736 C C . ARG A 1 344 ? 8.960 -4.951 -24.428 1.00 86.38 344 ARG A C 1
ATOM 2738 O O . ARG A 1 344 ? 9.966 -5.656 -24.405 1.00 86.38 344 ARG A O 1
ATOM 2745 N N . ALA A 1 345 ? 8.436 -4.508 -25.562 1.00 89.06 345 ALA A N 1
ATOM 2746 C CA . ALA A 1 345 ? 9.030 -4.687 -26.873 1.00 89.06 345 ALA A CA 1
ATOM 2747 C C . ALA A 1 345 ? 8.807 -3.424 -27.695 1.00 89.06 345 ALA A C 1
ATOM 2749 O O . ALA A 1 345 ? 7.705 -2.884 -27.719 1.00 89.06 345 ALA A O 1
ATOM 2750 N N . VAL A 1 346 ? 9.857 -2.988 -28.381 1.00 88.88 346 VAL A N 1
ATOM 2751 C CA . VAL A 1 346 ? 9.829 -1.836 -29.279 1.00 88.88 346 VAL A CA 1
ATOM 2752 C C . VAL A 1 346 ? 10.511 -2.250 -30.577 1.00 88.88 346 VAL A C 1
ATOM 2754 O O . VAL A 1 346 ? 11.509 -2.971 -30.551 1.00 88.88 346 VAL A O 1
ATOM 2757 N N . ALA A 1 347 ? 9.951 -1.834 -31.711 1.00 89.00 347 ALA A N 1
ATOM 2758 C CA . ALA A 1 347 ? 10.517 -2.076 -33.031 1.00 89.00 347 ALA A CA 1
ATOM 2759 C C . ALA A 1 347 ? 10.871 -0.739 -33.684 1.00 89.00 347 ALA A C 1
ATOM 2761 O O . ALA A 1 347 ? 10.040 0.166 -33.741 1.00 89.00 347 ALA A O 1
ATOM 2762 N N . LEU A 1 348 ? 12.096 -0.641 -34.194 1.00 89.81 348 LEU A N 1
ATOM 2763 C CA . LEU A 1 348 ? 12.605 0.529 -34.896 1.00 89.81 348 LEU A CA 1
ATOM 2764 C C . LEU A 1 348 ? 12.941 0.141 -36.337 1.00 89.81 348 LEU A C 1
ATOM 2766 O O . LEU A 1 348 ? 13.597 -0.873 -36.569 1.00 89.81 348 LEU A O 1
ATOM 2770 N N . ASN A 1 349 ? 12.521 0.967 -37.293 1.00 89.38 349 ASN A N 1
ATOM 2771 C CA . ASN A 1 349 ? 12.940 0.844 -38.686 1.00 89.38 349 ASN A CA 1
ATOM 2772 C C . ASN A 1 349 ? 14.017 1.885 -38.985 1.00 89.38 349 ASN A C 1
ATOM 2774 O O . ASN A 1 349 ? 13.831 3.063 -38.686 1.00 89.38 349 ASN A O 1
ATOM 2778 N N . VAL A 1 350 ? 15.101 1.455 -39.627 1.00 89.44 350 VAL A N 1
ATOM 2779 C CA . VAL A 1 350 ? 16.129 2.347 -40.172 1.00 89.44 350 VAL A CA 1
ATOM 2780 C C . VAL A 1 350 ? 16.019 2.378 -41.691 1.00 89.44 350 VAL A C 1
ATOM 2782 O O . VAL A 1 350 ? 15.638 1.385 -42.315 1.00 89.44 350 VAL A O 1
ATOM 2785 N N . ILE A 1 351 ? 16.323 3.522 -42.301 1.00 90.62 351 ILE A N 1
ATOM 2786 C CA . ILE A 1 351 ? 16.349 3.621 -43.761 1.00 90.62 351 ILE A CA 1
ATOM 2787 C C . ILE A 1 351 ? 17.589 2.888 -44.272 1.00 90.62 351 ILE A C 1
ATOM 2789 O O . ILE A 1 351 ? 18.698 3.111 -43.786 1.00 90.62 351 ILE A O 1
ATOM 2793 N N . THR A 1 352 ? 17.389 2.023 -45.267 1.00 89.69 352 THR A N 1
ATOM 2794 C CA . THR A 1 352 ? 18.451 1.210 -45.864 1.00 89.69 352 THR A CA 1
ATOM 2795 C C . THR A 1 352 ? 19.675 2.052 -46.225 1.00 89.69 352 THR A C 1
ATOM 2797 O O . THR A 1 352 ? 19.555 3.088 -46.882 1.00 89.69 352 THR A O 1
ATOM 2800 N N . ASP A 1 353 ? 20.848 1.581 -45.805 1.00 89.12 353 ASP A N 1
ATOM 2801 C CA . ASP A 1 353 ? 22.163 2.179 -46.063 1.00 89.12 353 ASP A CA 1
ATOM 2802 C C . ASP A 1 353 ? 22.395 3.587 -45.464 1.00 89.12 353 ASP A C 1
ATOM 2804 O O . ASP A 1 353 ? 23.410 4.209 -45.775 1.00 89.12 353 ASP A O 1
ATOM 2808 N N . GLN A 1 354 ? 21.514 4.098 -44.590 1.00 90.50 354 GLN A N 1
ATOM 2809 C CA . GLN A 1 354 ? 21.705 5.412 -43.941 1.00 90.50 354 GLN A CA 1
ATOM 2810 C C . GLN A 1 354 ? 22.541 5.360 -42.650 1.00 90.50 354 GLN A C 1
ATOM 2812 O O . GLN A 1 354 ? 23.089 6.377 -42.238 1.00 90.50 354 GLN A O 1
ATOM 2817 N N . GLY A 1 355 ? 22.700 4.188 -42.031 1.00 89.56 355 GLY A N 1
ATOM 2818 C CA . GLY A 1 355 ? 23.421 4.063 -40.759 1.00 89.56 355 GLY A CA 1
ATOM 2819 C C . GLY A 1 355 ? 22.626 4.595 -39.564 1.00 89.56 355 GLY A C 1
ATOM 2820 O O . GLY A 1 355 ? 21.399 4.666 -39.608 1.00 89.56 355 GLY A O 1
ATOM 2821 N N . PHE A 1 356 ? 23.323 4.878 -38.461 1.00 93.81 356 PHE A N 1
ATOM 2822 C CA . PHE A 1 356 ? 22.731 5.035 -37.124 1.00 93.81 356 PHE A CA 1
ATOM 2823 C C . PHE A 1 356 ? 22.778 6.456 -36.545 1.00 93.81 356 PHE A C 1
ATOM 2825 O O . PHE A 1 356 ? 22.294 6.669 -35.435 1.00 93.81 356 PHE A O 1
ATOM 2832 N N . GLU A 1 357 ? 23.366 7.418 -37.255 1.00 88.75 357 GLU A N 1
ATOM 2833 C CA . GLU A 1 357 ? 23.629 8.753 -36.699 1.00 88.75 357 GLU A CA 1
ATOM 2834 C C . GLU A 1 357 ? 22.376 9.598 -36.466 1.00 88.75 357 GLU A C 1
ATOM 2836 O O . GLU A 1 357 ? 22.308 10.313 -35.472 1.00 88.75 357 GLU A O 1
ATOM 2841 N N . ASP A 1 358 ? 21.380 9.496 -37.346 1.00 87.12 358 ASP A N 1
ATOM 2842 C CA . ASP A 1 358 ? 20.167 10.324 -37.283 1.00 87.12 358 ASP A CA 1
ATOM 2843 C C . ASP A 1 358 ? 19.057 9.701 -36.411 1.00 87.12 358 ASP A C 1
ATOM 2845 O O . ASP A 1 358 ? 17.900 10.122 -36.456 1.00 87.12 358 ASP A O 1
ATOM 2849 N N . ILE A 1 359 ? 19.384 8.668 -35.628 1.00 88.94 359 ILE A N 1
ATOM 2850 C CA . ILE A 1 359 ? 18.429 7.936 -34.792 1.00 88.94 359 ILE A CA 1
ATOM 2851 C C . ILE A 1 359 ? 18.468 8.477 -33.362 1.00 88.94 359 ILE A C 1
ATOM 2853 O O . ILE A 1 359 ? 19.519 8.510 -32.722 1.00 88.94 359 ILE A O 1
ATOM 2857 N N . ASN A 1 360 ? 17.297 8.830 -32.826 1.00 87.94 360 ASN A N 1
ATOM 2858 C CA . ASN A 1 360 ? 17.153 9.183 -31.417 1.00 87.94 360 ASN A CA 1
ATOM 2859 C C . ASN A 1 360 ? 17.094 7.919 -30.541 1.00 87.94 360 ASN A C 1
ATOM 2861 O O . ASN A 1 360 ? 16.022 7.371 -30.278 1.00 87.94 360 ASN A O 1
ATOM 2865 N N . TRP A 1 361 ? 18.258 7.430 -30.115 1.00 87.94 361 TRP A N 1
ATOM 2866 C CA . TRP A 1 361 ? 18.362 6.209 -29.310 1.00 87.94 361 TRP A CA 1
ATOM 2867 C C . TRP A 1 361 ? 17.828 6.368 -27.876 1.00 87.94 361 TRP A C 1
ATOM 2869 O O . TRP A 1 361 ? 17.341 5.389 -27.305 1.00 87.94 361 TRP A O 1
ATOM 2879 N N . ASP A 1 362 ? 17.799 7.593 -27.339 1.00 83.31 362 ASP A N 1
ATOM 2880 C CA . ASP A 1 362 ? 17.297 7.879 -25.988 1.00 83.31 362 ASP A CA 1
ATOM 2881 C C . ASP A 1 362 ? 15.795 7.576 -25.856 1.00 83.31 362 ASP A C 1
ATOM 2883 O O . ASP A 1 362 ? 15.359 7.036 -24.839 1.00 83.31 362 ASP A O 1
ATOM 2887 N N . GLU A 1 363 ? 14.999 7.818 -26.906 1.00 82.00 363 GLU A N 1
ATOM 2888 C CA . GLU A 1 363 ? 13.571 7.446 -26.942 1.00 82.00 363 GLU A CA 1
ATOM 2889 C C . GLU A 1 363 ? 13.350 5.928 -26.835 1.00 82.00 363 GLU A C 1
ATOM 2891 O O . GLU A 1 363 ? 12.294 5.471 -26.396 1.00 82.00 363 GLU A O 1
ATOM 2896 N N . MET A 1 364 ? 14.363 5.137 -27.195 1.00 80.25 364 MET A N 1
ATOM 2897 C CA . MET A 1 364 ? 14.361 3.673 -27.107 1.00 80.25 364 MET A CA 1
ATOM 2898 C C . MET A 1 364 ? 15.036 3.170 -25.814 1.00 80.25 364 MET A C 1
ATOM 2900 O O . MET A 1 364 ? 15.048 1.962 -25.525 1.00 80.25 364 MET A O 1
ATOM 2904 N N . GLY A 1 365 ? 15.583 4.094 -25.017 1.00 77.06 365 GLY A N 1
ATOM 2905 C CA . GLY A 1 365 ? 16.402 3.843 -23.834 1.00 77.06 365 GLY A CA 1
ATOM 2906 C C . GLY A 1 365 ? 17.736 3.160 -24.148 1.00 77.06 365 GLY A C 1
ATOM 2907 O O . GLY A 1 365 ? 18.137 2.284 -23.377 1.00 77.06 365 GLY A O 1
ATOM 2908 N N . LEU A 1 366 ? 18.353 3.460 -25.300 1.00 80.56 366 LEU A N 1
ATOM 2909 C CA . LEU A 1 366 ? 19.544 2.784 -25.842 1.00 80.56 366 LEU A CA 1
ATOM 2910 C C . LEU A 1 366 ? 20.756 3.687 -26.049 1.00 80.56 366 LEU A C 1
ATOM 2912 O O . LEU A 1 366 ? 20.618 4.863 -26.425 1.00 80.56 366 LEU A O 1
#

Radius of gyration: 29.96 Å; Cα contacts (8 Å, |Δi|>4): 634; chains: 1; bounding box: 65×42×86 Å

Sequence (366 aa):
MNIVIPMSGLGSRFKNAGVETPKPLIMVDNQYLIEHSVKSLGIDGNYIFITRKYDNPEYNNRLSSILKTLKPDSIEICLDHDQYGAADAALHAKDYIDNEEELIITNCDQLLKWDAQEFLNISRSGYCDGSVATFKSNDAKNSFAKIENGRITNIVEKKVISDDALIGVHYWRKGCDFVRSAKKLLAEYRLSGLSECYISSTYNYLISEGLNILPYNMPKNGYISLGTPNDIDIYLSKIKEYYSEKPKTIFCDIDGTLIKHVHRFSYVGFEPAIALKGVIEKFNEWDSRGHKIILTTARKESARMLTEKQLTDLGICWDQLIMGVTSGVRVLINDKHLESDNDRAVALNVITDQGFEDINWDEMGL

Foldseek 3Di:
DEEEEEQADPLVQCVVVVNPQRQQQDDAPNDGLQCLFLVQLPDDDAYEYQYEDDPDVVSVVVVVVVVCVSPVRHHYHYDHDDAQARLRSRLVCCVVALWQAKYKYFYSFKHFDFDNVVVVVVCPPPQHQKEFEWEFDQQLCFKAFDDDPQFTQDIGHSDDPDRTTTHRIMIGSGSSLSNVLSVVQVVCCVPPVDNGSDSRNSVNVVSVVVGTYGYDYGPDVRMQGRSHPVSSVVVVVVCCVAPPPDAEADEFEPALEQWDHDPDPVCLPVDQTHGAPPNQVVQVVSVVVVHAYEYEYLRDPVCVVSVVVNCVVVVRDHDYYHYNDDPDDDDDDDDDDDPPGDDPDDDDDDGGRNYDPVDPCVVVVD

Mean predicted aligned error: 10.69 Å

Solvent-accessible surface area (backbone atoms only — not comparable to full-atom values): 20677 Å² total; per-residue (Å²): 84,39,34,38,33,45,56,49,68,85,43,58,67,37,45,78,70,72,42,84,63,57,58,54,68,38,74,53,94,94,35,32,28,35,52,41,20,60,66,36,51,66,73,90,60,51,42,35,36,28,36,46,62,53,92,53,62,65,60,43,55,51,49,55,51,50,50,38,71,78,38,70,87,43,46,77,50,73,37,84,69,90,67,65,28,59,30,54,44,49,53,75,46,38,95,82,35,61,38,79,48,33,28,36,43,34,53,39,32,33,39,47,56,73,62,43,64,61,52,49,54,59,42,64,35,97,75,32,48,22,26,36,34,24,40,86,43,80,62,45,88,37,34,18,38,37,71,56,97,80,25,46,77,44,62,40,74,56,41,74,78,45,50,37,22,56,47,66,42,36,39,28,47,26,18,34,58,53,49,54,26,35,53,50,48,54,57,45,36,77,73,72,67,57,94,58,35,51,59,70,59,27,51,49,55,40,42,76,72,70,47,37,34,32,70,39,79,51,57,89,82,16,67,41,64,47,76,36,63,67,37,41,52,53,52,53,49,50,45,55,72,74,70,49,94,66,60,50,77,45,81,39,61,37,73,18,55,39,28,58,58,71,96,47,81,86,47,71,81,78,54,84,78,46,75,28,54,52,39,60,64,51,49,53,52,40,50,75,61,60,32,46,35,34,38,33,34,55,54,50,61,95,45,45,74,59,50,53,49,47,36,54,77,69,66,54,83,67,78,44,82,51,56,51,45,75,88,63,92,83,83,90,84,73,73,70,93,50,90,89,53,79,79,75,66,85,88,84,88,74,63,71,63,65,33,47,73,91,57,72,40,67,87,75,74,96

Secondary structure (DSSP, 8-state):
-EEEEE--S--HHHHTTT--S-GGG-EETTEEHHHHHHHHH---SEEEEEEE--SSHHHHHHHHHHHHHH-TT-EEEEE-S--SSHHHHHHTTHHHHSSSS-EEEE-SSEEE-S-HHHHHHHHTSTT-SEEEEEEE---TTS-EEEEETTEEEEEESSS-SSSEEEEEEEEES-HHHHHHHHHHHHHHHHHH--S---STTHHHHHHHTT--EEEEEPPTT-EEE-SSHHHHHHHHHHHHHHHS-PPPEEEEE-BTTTB---S-GGGTTTS---BPTTHHHHHHHHHHTT-EEEEEESS-GGGHHHHHHHHHHTT---SEEEES--SS--------SSTTSPPS-------TT--STT---GGGT-